Protein AF-A0A7J4HPG3-F1 (afdb_monomer)

Mean predicted aligned error: 4.25 Å

Structure (mmCIF, N/CA/C/O backbone):
data_AF-A0A7J4HPG3-F1
#
_entry.id   AF-A0A7J4HPG3-F1
#
loop_
_atom_site.group_PDB
_atom_site.id
_atom_site.type_symbol
_atom_site.label_atom_id
_atom_site.label_alt_id
_atom_site.label_comp_id
_atom_site.label_asym_id
_atom_site.label_entity_id
_atom_site.label_seq_id
_atom_site.pdbx_PDB_ins_code
_atom_site.Cartn_x
_atom_site.Cartn_y
_atom_site.Cartn_z
_atom_site.occupancy
_atom_site.B_iso_or_equiv
_atom_site.auth_seq_id
_atom_site.auth_comp_id
_atom_site.auth_asym_id
_atom_site.auth_atom_id
_atom_site.pdbx_PDB_model_num
ATOM 1 N N . MET A 1 1 ? 19.310 -9.338 -10.938 1.00 63.12 1 MET A N 1
ATOM 2 C CA . MET A 1 1 ? 17.943 -8.913 -11.298 1.00 63.12 1 MET A CA 1
ATOM 3 C C . MET A 1 1 ? 17.026 -10.086 -11.052 1.00 63.12 1 MET A C 1
ATOM 5 O O . MET A 1 1 ? 17.271 -11.146 -11.614 1.00 63.12 1 MET A O 1
ATOM 9 N N . ILE A 1 2 ? 16.065 -9.900 -10.155 1.00 72.56 2 ILE A N 1
ATOM 10 C CA . ILE A 1 2 ? 15.026 -10.880 -9.847 1.00 72.56 2 ILE A CA 1
ATOM 11 C C . ILE A 1 2 ? 13.947 -10.773 -10.932 1.00 72.56 2 ILE A C 1
ATOM 13 O O . ILE A 1 2 ? 13.625 -9.661 -11.352 1.00 72.56 2 ILE A O 1
ATOM 17 N N . ASN A 1 3 ? 13.435 -11.889 -11.446 1.00 84.44 3 ASN A N 1
ATOM 18 C CA . ASN A 1 3 ? 12.285 -11.831 -12.353 1.00 84.44 3 ASN A CA 1
ATOM 19 C C . ASN A 1 3 ? 10.974 -11.661 -11.563 1.00 84.44 3 ASN A C 1
ATOM 21 O O . ASN A 1 3 ? 10.942 -11.799 -10.343 1.00 84.44 3 ASN A O 1
ATOM 25 N N . GLU A 1 4 ? 9.872 -11.387 -12.257 1.00 88.00 4 GLU A N 1
ATOM 26 C CA . GLU A 1 4 ? 8.591 -11.042 -11.623 1.00 88.00 4 GLU A CA 1
ATOM 27 C C . GLU A 1 4 ? 8.031 -12.141 -10.713 1.00 88.00 4 GLU A C 1
ATOM 29 O O . GLU A 1 4 ? 7.545 -11.863 -9.618 1.00 88.00 4 GLU A O 1
ATOM 34 N N . LYS A 1 5 ? 8.158 -13.408 -11.123 1.00 89.88 5 LYS A N 1
ATOM 35 C CA . LYS A 1 5 ? 7.703 -14.549 -10.314 1.00 89.88 5 LYS A CA 1
ATOM 36 C C . LYS A 1 5 ? 8.562 -14.731 -9.071 1.00 89.88 5 LYS A C 1
ATOM 38 O O . LYS A 1 5 ? 8.054 -15.077 -8.008 1.00 89.88 5 LYS A O 1
ATOM 43 N N . GLU A 1 6 ? 9.867 -14.524 -9.208 1.00 91.38 6 GLU A N 1
ATOM 44 C CA . GLU A 1 6 ? 10.791 -14.577 -8.082 1.00 91.38 6 GLU A CA 1
ATOM 45 C C . GLU A 1 6 ? 10.522 -13.431 -7.098 1.00 91.38 6 GLU A C 1
ATOM 47 O O . GLU A 1 6 ? 10.522 -13.677 -5.894 1.00 91.38 6 GLU A O 1
ATOM 52 N N . LEU A 1 7 ? 10.226 -12.216 -7.581 1.00 92.50 7 LEU A N 1
ATOM 53 C CA . LEU A 1 7 ? 9.864 -11.073 -6.737 1.00 92.50 7 LEU A CA 1
ATOM 54 C C . LEU A 1 7 ? 8.574 -11.343 -5.967 1.00 92.50 7 LEU A C 1
ATOM 56 O O . LEU A 1 7 ? 8.532 -11.173 -4.751 1.00 92.50 7 LEU A O 1
ATOM 60 N N . GLU A 1 8 ? 7.532 -11.804 -6.657 1.00 94.06 8 GLU A N 1
ATOM 61 C CA . GLU A 1 8 ? 6.265 -12.166 -6.029 1.00 94.06 8 GLU A CA 1
ATOM 62 C C . GLU A 1 8 ? 6.473 -13.228 -4.941 1.00 94.06 8 GLU A C 1
ATOM 64 O O . GLU A 1 8 ? 6.042 -13.056 -3.800 1.00 94.06 8 GLU A O 1
ATOM 69 N N . GLN A 1 9 ? 7.196 -14.309 -5.257 1.00 93.81 9 GLN A N 1
ATOM 70 C CA . GLN A 1 9 ? 7.477 -15.374 -4.297 1.00 93.81 9 GLN A CA 1
ATOM 71 C C . GLN A 1 9 ? 8.327 -14.882 -3.119 1.00 93.81 9 GLN A C 1
ATOM 73 O O . GLN A 1 9 ? 8.108 -15.314 -1.983 1.00 93.81 9 GLN A O 1
ATOM 78 N N . HIS A 1 10 ? 9.277 -13.981 -3.369 1.00 93.38 10 HIS A N 1
ATOM 79 C CA . HIS A 1 10 ? 10.087 -13.354 -2.335 1.00 93.38 10 HIS A CA 1
ATOM 80 C C . HIS A 1 10 ? 9.220 -12.525 -1.378 1.00 93.38 10 HIS A C 1
ATOM 82 O O . HIS A 1 10 ? 9.277 -12.745 -0.169 1.00 93.38 10 HIS A O 1
ATOM 88 N N . LEU A 1 11 ? 8.332 -11.672 -1.899 1.00 95.00 11 LEU A N 1
ATOM 89 C CA . LEU A 1 11 ? 7.386 -10.901 -1.085 1.00 95.00 11 LEU A CA 1
ATOM 90 C C . LEU A 1 11 ? 6.421 -11.808 -0.306 1.00 95.00 11 LEU A C 1
ATOM 92 O O . LEU A 1 11 ? 6.158 -11.553 0.868 1.00 95.00 11 LEU A O 1
ATOM 96 N N . ARG A 1 12 ? 5.946 -12.918 -0.893 1.00 95.62 12 ARG A N 1
ATOM 97 C CA . ARG A 1 12 ? 5.141 -13.916 -0.157 1.00 95.62 12 ARG A CA 1
ATOM 98 C C . ARG A 1 12 ? 5.919 -14.556 0.991 1.00 95.62 12 ARG A C 1
ATOM 100 O O . ARG A 1 12 ? 5.331 -14.851 2.030 1.00 95.62 12 ARG A O 1
ATOM 107 N N . ASN A 1 13 ? 7.216 -14.804 0.816 1.00 94.69 13 ASN A N 1
ATOM 108 C CA . ASN A 1 13 ? 8.060 -15.352 1.877 1.00 94.69 13 ASN A CA 1
ATOM 109 C C . ASN A 1 13 ? 8.271 -14.320 2.991 1.00 94.69 13 ASN A C 1
ATOM 111 O O . ASN A 1 13 ? 8.028 -14.646 4.153 1.00 94.69 13 ASN A O 1
ATOM 115 N N . LEU A 1 14 ? 8.591 -13.071 2.637 1.00 94.38 14 LEU A N 1
ATOM 116 C CA . LEU A 1 14 ? 8.685 -11.970 3.598 1.00 94.38 14 LEU A CA 1
ATOM 117 C C . LEU A 1 14 ? 7.371 -11.751 4.348 1.00 94.38 14 LEU A C 1
ATOM 119 O O . LEU A 1 14 ? 7.394 -11.539 5.551 1.00 94.38 14 LEU A O 1
ATOM 123 N N . GLY A 1 15 ? 6.215 -11.877 3.695 1.00 95.25 15 GLY A N 1
ATOM 124 C CA . GLY A 1 15 ? 4.918 -11.757 4.367 1.00 95.25 15 GLY A CA 1
ATOM 125 C C . GLY A 1 15 ? 4.627 -12.864 5.382 1.00 95.25 15 GLY A C 1
ATOM 126 O O . GLY A 1 15 ? 3.857 -12.655 6.317 1.00 95.25 15 GLY A O 1
ATOM 127 N N . LYS A 1 16 ? 5.255 -14.039 5.252 1.00 95.31 16 LYS A N 1
ATOM 128 C CA . LYS A 1 16 ? 5.163 -15.107 6.264 1.00 95.31 16 LYS A CA 1
ATOM 129 C C . LYS A 1 16 ? 6.079 -14.838 7.458 1.00 95.31 16 LYS A C 1
ATOM 131 O O . LYS A 1 16 ? 5.702 -15.145 8.585 1.00 95.31 16 LYS A O 1
ATOM 136 N N . GLU A 1 17 ? 7.262 -14.287 7.204 1.00 94.88 17 GLU A N 1
ATOM 137 C CA . GLU A 1 17 ? 8.289 -13.998 8.213 1.00 94.88 17 GLU A CA 1
ATOM 138 C C . GLU A 1 17 ? 7.983 -12.705 8.991 1.00 94.88 17 GLU A C 1
ATOM 140 O O . GLU A 1 17 ? 8.038 -12.673 10.221 1.00 94.88 17 GLU A O 1
ATOM 145 N N . TYR A 1 18 ? 7.543 -11.671 8.274 1.00 94.56 18 TYR A N 1
ATOM 146 C CA . TYR A 1 18 ? 7.242 -10.326 8.758 1.00 94.56 18 TYR A CA 1
ATOM 147 C C . TYR A 1 18 ? 5.807 -9.896 8.387 1.00 94.56 18 TYR A C 1
ATOM 149 O O . TYR A 1 18 ? 5.605 -8.903 7.683 1.00 94.56 18 TYR A O 1
ATOM 157 N N . PRO A 1 19 ? 4.764 -10.566 8.919 1.00 93.25 19 PRO A N 1
ATOM 158 C CA . PRO A 1 19 ? 3.360 -10.373 8.515 1.00 93.25 19 PRO A CA 1
ATOM 159 C C . PRO A 1 19 ? 2.772 -8.990 8.834 1.00 93.25 19 PRO A C 1
ATOM 161 O O . PRO A 1 19 ? 1.638 -8.687 8.472 1.00 93.25 19 PRO A O 1
ATOM 164 N N . LYS A 1 20 ? 3.511 -8.146 9.559 1.00 93.50 20 LYS A N 1
ATOM 165 C CA . LYS A 1 20 ? 3.137 -6.754 9.848 1.00 93.50 20 LYS A CA 1
ATOM 166 C C . LYS A 1 20 ? 3.777 -5.753 8.886 1.00 93.50 20 LYS A C 1
ATOM 168 O O . LYS A 1 20 ? 3.283 -4.631 8.781 1.00 93.50 20 LYS A O 1
ATOM 173 N N . GLN A 1 21 ? 4.873 -6.150 8.240 1.00 94.50 21 GLN A N 1
ATOM 174 C CA . GLN A 1 21 ? 5.600 -5.348 7.261 1.00 94.50 21 GLN A CA 1
ATOM 175 C C . GLN A 1 21 ? 5.115 -5.653 5.851 1.00 94.50 21 GLN A C 1
ATOM 177 O O . GLN A 1 21 ? 4.807 -4.725 5.120 1.00 94.50 21 GLN A O 1
ATOM 182 N N . VAL A 1 22 ? 4.966 -6.930 5.492 1.00 97.12 22 VAL A N 1
ATOM 183 C CA . VAL A 1 22 ? 4.526 -7.345 4.154 1.00 97.12 22 VAL A CA 1
ATOM 184 C C . VAL A 1 22 ? 3.208 -8.102 4.266 1.00 97.12 22 VAL A C 1
ATOM 186 O O . VAL A 1 22 ? 3.131 -9.155 4.895 1.00 97.12 22 VAL A O 1
ATOM 189 N N . ILE A 1 23 ? 2.147 -7.554 3.674 1.00 98.00 23 ILE A N 1
ATOM 190 C CA . ILE A 1 23 ? 0.784 -8.083 3.780 1.00 98.00 23 ILE A CA 1
ATOM 191 C C . ILE A 1 23 ? 0.270 -8.445 2.385 1.00 98.00 23 ILE A C 1
ATOM 193 O O . ILE A 1 23 ? 0.008 -7.569 1.566 1.00 98.00 23 ILE A O 1
ATOM 197 N N . ASP A 1 24 ? 0.096 -9.742 2.140 1.00 94.69 24 ASP A N 1
ATOM 198 C CA . ASP A 1 24 ? -0.384 -10.311 0.868 1.00 94.69 24 ASP A CA 1
ATOM 199 C C . ASP A 1 24 ? -1.888 -10.066 0.656 1.00 94.69 24 ASP A C 1
ATOM 201 O O . ASP A 1 24 ? -2.331 -9.652 -0.410 1.00 94.69 24 ASP A O 1
ATOM 205 N N . LYS A 1 25 ? -2.712 -10.261 1.693 1.00 95.25 25 LYS A N 1
ATOM 206 C CA . LYS A 1 25 ? -4.171 -10.105 1.592 1.00 95.25 25 LYS A CA 1
ATOM 207 C C . LYS A 1 25 ? -4.776 -9.459 2.823 1.00 95.25 25 LYS A C 1
ATOM 209 O O . LYS A 1 25 ? -4.331 -9.683 3.947 1.00 95.25 25 LYS A O 1
ATOM 214 N N . LEU A 1 26 ? -5.825 -8.679 2.582 1.00 97.12 26 LEU A N 1
ATOM 215 C CA . LEU A 1 26 ? -6.673 -8.092 3.609 1.00 97.12 26 LEU A CA 1
ATOM 216 C C . LEU A 1 26 ? -8.088 -8.659 3.488 1.00 97.12 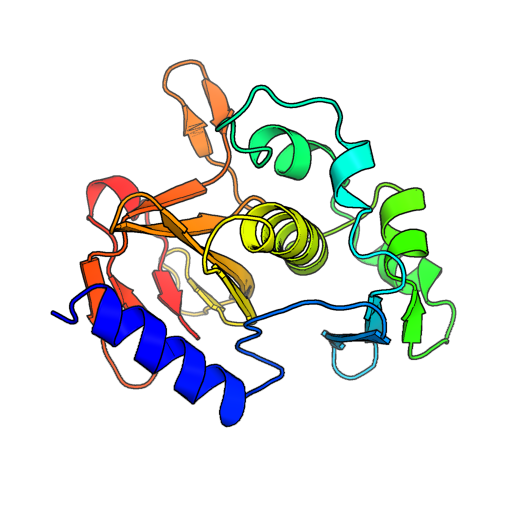26 LEU A C 1
ATOM 218 O O . LEU A 1 26 ? -8.847 -8.279 2.596 1.00 97.12 26 LEU A O 1
ATOM 222 N N . ASP A 1 27 ? -8.432 -9.560 4.399 1.00 96.44 27 ASP A N 1
ATOM 223 C CA . ASP A 1 27 ? -9.766 -10.132 4.544 1.00 96.44 27 ASP A CA 1
ATOM 224 C C . ASP A 1 27 ? -10.504 -9.471 5.712 1.00 96.44 27 ASP A C 1
ATOM 226 O O . ASP A 1 27 ? -9.922 -8.746 6.522 1.00 96.44 27 ASP A O 1
ATOM 230 N N . VAL A 1 28 ? -11.811 -9.718 5.816 1.00 97.69 28 VAL A N 1
ATOM 231 C CA . VAL A 1 28 ? -12.561 -9.281 6.999 1.00 97.69 28 VAL A CA 1
ATOM 232 C C . VAL A 1 28 ? -11.975 -9.958 8.244 1.00 97.69 28 VAL A C 1
ATOM 234 O O . VAL A 1 28 ? -11.794 -11.173 8.269 1.00 97.69 28 VAL A O 1
ATOM 237 N N . GLY A 1 29 ? -11.664 -9.162 9.266 1.00 97.88 29 GLY A N 1
ATOM 238 C CA . GLY A 1 29 ? -10.970 -9.575 10.485 1.00 97.88 29 GLY A CA 1
ATOM 239 C C . GLY A 1 29 ? -9.445 -9.410 10.437 1.00 97.88 29 GLY A C 1
ATOM 240 O O . GLY A 1 29 ? -8.803 -9.493 11.488 1.00 97.88 29 GLY A O 1
ATOM 241 N N . SER A 1 30 ? -8.844 -9.129 9.270 1.00 97.69 30 SER A N 1
ATOM 242 C CA . SER A 1 30 ? -7.409 -8.828 9.172 1.00 97.69 30 SER A CA 1
ATOM 243 C C . SER A 1 30 ? -7.042 -7.621 10.036 1.00 97.69 30 SER A C 1
ATOM 245 O O . SER A 1 30 ? -7.768 -6.625 10.081 1.00 97.69 30 SER A O 1
ATOM 247 N N . LYS A 1 31 ? -5.887 -7.693 10.705 1.00 97.31 31 LYS A N 1
ATOM 248 C CA . LYS A 1 31 ? -5.367 -6.625 11.566 1.00 97.31 31 LYS A CA 1
ATOM 249 C C . LYS A 1 31 ? -4.169 -5.953 10.906 1.00 97.31 31 LYS A C 1
ATOM 251 O O . LYS A 1 31 ? -3.198 -6.625 10.572 1.00 97.31 31 LYS A O 1
ATOM 256 N N . VAL A 1 32 ? -4.214 -4.632 10.759 1.00 97.56 32 VAL A N 1
ATOM 257 C CA . VAL A 1 32 ? -3.142 -3.836 10.1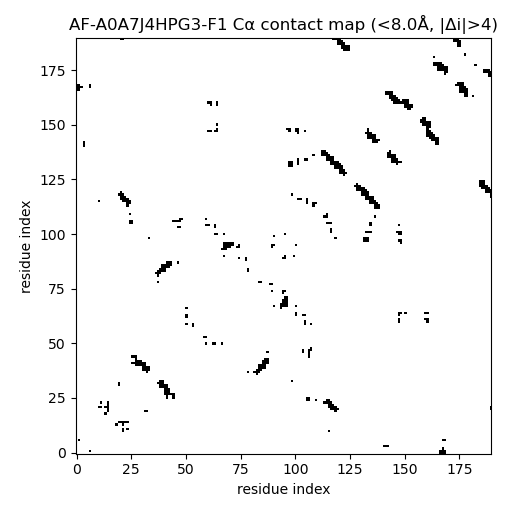46 1.00 97.56 32 VAL A CA 1
ATOM 258 C C . VAL A 1 32 ? -2.601 -2.842 11.166 1.00 97.56 32 VAL A C 1
ATOM 260 O O . VAL A 1 32 ? -3.325 -1.976 11.659 1.00 97.56 32 VAL A O 1
ATOM 263 N N . GLN A 1 33 ? -1.324 -2.974 11.523 1.00 96.38 33 GLN A N 1
ATOM 264 C CA . GLN A 1 33 ? -0.720 -2.171 12.583 1.00 96.38 33 GLN A CA 1
ATOM 265 C C . GLN A 1 33 ? -0.306 -0.783 12.063 1.00 96.38 33 GLN A C 1
ATOM 267 O O . GLN A 1 33 ? 0.615 -0.670 11.263 1.00 96.38 33 GLN A O 1
ATOM 272 N N . LYS A 1 34 ? -0.944 0.286 12.561 1.00 93.25 34 LYS A N 1
ATOM 273 C CA . LYS A 1 34 ? -0.587 1.686 12.245 1.00 93.25 34 LYS A CA 1
ATOM 274 C C . LYS A 1 34 ? 0.593 2.189 13.070 1.00 93.25 34 LYS A C 1
ATOM 276 O O . LYS A 1 34 ? 1.369 3.023 12.609 1.00 93.25 34 LYS A O 1
ATOM 281 N N . SER A 1 35 ? 0.679 1.749 14.322 1.00 91.00 35 SER A N 1
ATOM 282 C CA . SER A 1 35 ? 1.773 2.045 15.250 1.00 91.00 35 SER A CA 1
ATOM 283 C C . SER A 1 35 ? 1.786 1.022 16.390 1.00 91.00 35 SER A C 1
ATOM 285 O O . SER A 1 35 ? 0.911 0.159 16.476 1.00 91.00 35 SER A O 1
ATOM 287 N N . LEU A 1 36 ? 2.742 1.123 17.320 1.00 88.06 36 LEU A N 1
ATOM 288 C CA . LEU A 1 36 ? 2.802 0.244 18.499 1.00 88.06 36 LEU A CA 1
ATOM 289 C C . LEU A 1 36 ? 1.488 0.213 19.303 1.00 88.06 36 LEU A C 1
ATOM 291 O O . LEU A 1 36 ? 1.139 -0.827 19.862 1.00 88.06 36 LEU A O 1
ATOM 295 N N . ALA A 1 37 ? 0.749 1.325 19.322 1.00 90.50 37 ALA A N 1
ATOM 296 C CA . ALA A 1 37 ? -0.468 1.484 20.113 1.00 90.50 37 ALA A CA 1
ATOM 297 C C . ALA A 1 37 ? -1.770 1.422 19.299 1.00 90.50 37 ALA A C 1
ATOM 299 O O . ALA A 1 37 ? -2.831 1.371 19.908 1.00 90.50 37 ALA A O 1
ATOM 300 N N . LEU A 1 38 ? -1.713 1.449 17.962 1.00 95.06 38 LEU A N 1
ATOM 301 C CA . LEU A 1 38 ? -2.891 1.637 17.110 1.00 95.06 38 LEU A CA 1
ATOM 302 C C . LEU A 1 38 ? -2.953 0.568 16.017 1.00 95.06 38 LEU A C 1
ATOM 304 O O . LEU A 1 38 ? -2.001 0.390 15.255 1.00 95.06 38 LEU A O 1
ATOM 308 N N . THR A 1 39 ? -4.079 -0.134 15.936 1.00 97.62 39 THR A N 1
ATOM 309 C CA . THR A 1 39 ? -4.338 -1.200 14.957 1.00 97.62 39 THR A CA 1
ATOM 310 C C . THR A 1 39 ? -5.683 -0.980 14.277 1.00 97.62 39 THR A C 1
ATOM 312 O O . THR A 1 39 ? -6.661 -0.612 14.924 1.00 97.62 39 THR A O 1
ATOM 315 N N . TYR A 1 40 ? -5.739 -1.206 12.971 1.00 98.31 40 TYR A N 1
ATOM 316 C CA . TYR A 1 40 ? -6.996 -1.280 12.239 1.00 98.31 40 TYR A CA 1
ATOM 317 C C . TYR A 1 40 ? -7.451 -2.722 12.118 1.00 98.31 40 TYR A C 1
ATOM 319 O O . TYR A 1 40 ? -6.648 -3.592 11.794 1.00 98.31 40 TYR A O 1
ATOM 327 N N . GLU A 1 41 ? -8.740 -2.956 12.322 1.00 98.31 41 GLU A N 1
ATOM 328 C CA . GLU A 1 41 ? -9.405 -4.166 11.854 1.00 98.31 41 GLU A CA 1
ATOM 329 C C . GLU A 1 41 ? -10.077 -3.885 10.515 1.00 98.31 41 GLU A C 1
ATOM 331 O O . GLU A 1 41 ? -10.853 -2.939 10.393 1.00 98.31 41 GLU A O 1
ATOM 336 N N . ILE A 1 42 ? -9.806 -4.710 9.510 1.00 98.56 42 ILE A N 1
ATOM 337 C CA . ILE A 1 42 ? -10.549 -4.671 8.256 1.00 98.56 42 ILE A CA 1
ATOM 338 C C . ILE A 1 42 ? -11.928 -5.278 8.511 1.00 98.56 42 ILE A C 1
ATOM 340 O O . ILE A 1 42 ? -12.078 -6.486 8.606 1.00 98.56 42 ILE A O 1
ATOM 344 N N . ASP A 1 43 ? -12.946 -4.438 8.627 1.00 98.19 43 ASP A N 1
ATOM 345 C CA . ASP A 1 43 ? -14.333 -4.846 8.873 1.00 98.19 43 ASP A CA 1
ATOM 346 C C . ASP A 1 43 ? -15.186 -4.849 7.593 1.00 98.19 43 ASP A C 1
ATOM 348 O O . ASP A 1 43 ? -16.284 -5.400 7.556 1.00 98.19 43 ASP A O 1
ATOM 352 N N . ASN A 1 44 ? -14.667 -4.258 6.514 1.00 97.12 44 ASN A N 1
ATOM 353 C CA . ASN A 1 44 ? -15.308 -4.222 5.207 1.00 97.12 44 ASN A CA 1
ATOM 354 C C . ASN A 1 44 ? -14.264 -4.317 4.083 1.00 97.12 44 ASN A C 1
ATOM 356 O O . ASN A 1 44 ? -13.651 -3.320 3.700 1.00 97.12 44 ASN A O 1
ATOM 360 N N . SER A 1 45 ? -14.114 -5.506 3.493 1.00 94.94 45 SER A N 1
ATOM 361 C CA . SER A 1 45 ? -13.202 -5.753 2.363 1.00 94.94 45 SER A CA 1
ATOM 362 C C . SER A 1 45 ? -13.673 -5.152 1.027 1.00 94.94 45 SER A C 1
ATOM 364 O O . SER A 1 45 ? -12.990 -5.265 0.007 1.00 94.94 45 SER A O 1
ATOM 366 N N . ASN A 1 46 ? -14.849 -4.512 1.009 1.00 93.62 46 ASN A N 1
ATOM 367 C CA . ASN A 1 46 ? -15.425 -3.846 -0.158 1.00 93.62 46 ASN A CA 1
ATOM 368 C C . ASN A 1 46 ? -15.500 -2.320 -0.043 1.00 93.62 46 ASN A C 1
ATOM 370 O O . ASN A 1 46 ? -16.147 -1.678 -0.869 1.00 93.62 46 ASN A O 1
ATOM 374 N N . ILE A 1 47 ? -14.844 -1.729 0.956 1.00 94.12 47 ILE A N 1
ATOM 375 C CA . ILE A 1 47 ? -14.986 -0.303 1.255 1.00 94.12 47 ILE A CA 1
ATOM 376 C C . ILE A 1 47 ? -14.465 0.630 0.155 1.00 94.12 47 ILE A C 1
ATOM 378 O O . ILE A 1 47 ? -15.033 1.696 -0.060 1.00 94.12 47 ILE A O 1
ATOM 382 N N . ASP A 1 48 ? -13.450 0.216 -0.600 1.00 90.25 48 ASP A N 1
ATOM 383 C CA . ASP A 1 48 ? -12.917 0.958 -1.747 1.00 90.25 48 ASP A CA 1
ATOM 384 C C . ASP A 1 48 ? -13.938 1.095 -2.892 1.00 90.25 48 ASP A C 1
ATOM 386 O O . ASP A 1 48 ? -13.828 2.017 -3.696 1.00 90.25 48 ASP A O 1
ATOM 390 N N . ARG A 1 49 ? -14.999 0.271 -2.944 1.00 89.69 49 ARG A N 1
ATOM 391 C CA . ARG A 1 49 ? -16.092 0.455 -3.921 1.00 89.69 49 ARG A CA 1
ATOM 392 C C . ARG A 1 49 ? -16.873 1.751 -3.700 1.00 89.69 49 ARG A C 1
ATOM 394 O O . ARG A 1 49 ? -17.501 2.251 -4.628 1.00 89.69 49 ARG A O 1
ATOM 401 N N . ASN A 1 50 ? -16.795 2.333 -2.503 1.00 91.25 50 ASN A N 1
ATOM 402 C CA . ASN A 1 50 ? -17.396 3.633 -2.210 1.00 91.25 50 ASN A CA 1
ATOM 403 C C . ASN A 1 50 ? -16.680 4.794 -2.926 1.00 91.25 50 ASN A C 1
ATOM 405 O O . ASN A 1 50 ? -17.194 5.909 -2.924 1.00 91.25 50 ASN A O 1
ATOM 409 N N . LEU A 1 51 ? -15.516 4.552 -3.543 1.00 88.12 51 LEU A N 1
ATOM 410 C CA . LEU A 1 51 ? -14.792 5.544 -4.345 1.00 88.12 51 LEU A CA 1
ATOM 411 C C . LEU A 1 51 ? -15.457 5.820 -5.701 1.00 88.12 51 LEU A C 1
ATOM 413 O O . LEU A 1 51 ? -15.129 6.814 -6.347 1.00 88.12 51 LEU A O 1
ATOM 417 N N . GLY A 1 52 ? -16.385 4.958 -6.131 1.00 85.50 52 GLY A N 1
ATOM 418 C CA . GLY A 1 52 ? -17.161 5.122 -7.354 1.00 85.50 52 GLY A CA 1
ATOM 419 C C . GLY A 1 52 ? -17.121 3.903 -8.274 1.00 85.50 52 GLY A C 1
ATOM 420 O O . GLY A 1 52 ? -16.493 2.884 -7.991 1.00 85.50 52 GLY A O 1
ATOM 421 N N . ASN A 1 53 ? -17.812 4.025 -9.408 1.00 81.50 53 ASN A N 1
ATOM 422 C CA . ASN A 1 53 ? -17.813 3.012 -10.457 1.00 81.50 53 ASN A CA 1
ATOM 423 C C . ASN A 1 53 ? -16.659 3.278 -11.424 1.00 81.50 53 ASN A C 1
ATOM 425 O O . ASN A 1 53 ? -16.675 4.264 -12.161 1.00 81.50 53 ASN A O 1
ATOM 429 N N . PHE A 1 54 ? -15.675 2.384 -11.438 1.00 80.00 54 PHE A N 1
ATOM 430 C CA . PHE A 1 54 ? -14.549 2.456 -12.363 1.00 80.00 54 PHE A CA 1
ATOM 431 C C . PHE A 1 54 ? -14.810 1.564 -13.582 1.00 80.00 54 PHE A C 1
ATOM 433 O O . PHE A 1 54 ? -15.320 0.449 -13.423 1.00 80.00 54 PHE A O 1
ATOM 440 N N . PRO A 1 55 ? -14.464 2.012 -14.803 1.00 76.44 55 PRO A N 1
ATOM 441 C CA . PRO A 1 55 ? -14.472 1.147 -15.975 1.00 76.44 55 PRO A CA 1
ATOM 442 C C . PRO A 1 55 ? -13.647 -0.121 -15.740 1.00 76.44 55 PRO A C 1
ATOM 444 O O . PRO A 1 55 ? -12.658 -0.111 -15.005 1.00 76.44 55 PRO A O 1
ATOM 447 N N . LYS A 1 56 ? -14.020 -1.221 -16.402 1.00 68.94 56 LYS A N 1
ATOM 448 C CA . LYS A 1 56 ? -13.266 -2.476 -16.317 1.00 68.94 56 LYS A CA 1
ATOM 449 C C . LYS A 1 56 ? -11.805 -2.231 -16.716 1.00 68.94 56 LYS A C 1
ATOM 451 O O . LYS A 1 56 ? -11.538 -1.785 -17.826 1.00 68.94 56 LYS A O 1
ATOM 456 N N . GLY A 1 57 ? -10.877 -2.537 -15.810 1.00 66.56 57 GLY A N 1
ATOM 457 C CA . GLY A 1 57 ? -9.435 -2.366 -16.020 1.00 66.56 57 GLY A CA 1
ATOM 458 C C . GLY A 1 57 ? -8.869 -0.993 -15.637 1.00 66.56 57 GLY A C 1
ATOM 459 O O . GLY A 1 57 ? -7.648 -0.840 -15.660 1.00 66.56 57 GLY A O 1
ATOM 460 N N . ALA A 1 58 ? -9.713 -0.028 -15.254 1.00 78.44 58 ALA A N 1
ATOM 461 C CA . ALA A 1 58 ? -9.262 1.254 -14.722 1.00 78.44 58 ALA A CA 1
ATOM 462 C C . ALA A 1 58 ? -8.801 1.112 -13.265 1.00 78.44 58 ALA A C 1
ATOM 464 O O . ALA A 1 58 ? -9.453 0.459 -12.450 1.00 78.44 58 ALA A O 1
ATOM 465 N N . ASP A 1 59 ? -7.679 1.752 -12.950 1.00 83.88 59 ASP A N 1
ATOM 466 C CA . ASP A 1 59 ? -7.077 1.716 -11.622 1.00 83.88 59 ASP A CA 1
ATOM 467 C C . ASP A 1 59 ? -7.641 2.852 -10.749 1.00 83.88 59 ASP A C 1
ATOM 469 O O . ASP A 1 59 ? -7.575 4.017 -11.150 1.00 83.88 59 ASP A O 1
ATOM 473 N N . PRO A 1 60 ? -8.180 2.575 -9.544 1.00 90.00 60 PRO A N 1
ATOM 474 C CA . PRO A 1 60 ? -8.837 3.591 -8.715 1.00 90.00 60 PRO A CA 1
ATOM 475 C C . PRO A 1 60 ? -7.844 4.491 -7.964 1.00 90.00 60 PRO A C 1
ATOM 477 O O . PRO A 1 60 ? -8.236 5.264 -7.092 1.00 90.00 60 PRO A O 1
ATOM 480 N N . TYR A 1 61 ? -6.548 4.403 -8.268 1.00 92.44 61 TYR A N 1
ATOM 481 C CA . TYR A 1 61 ? -5.478 5.015 -7.483 1.00 92.44 61 TYR A CA 1
ATOM 482 C C . TYR A 1 61 ? -5.573 6.545 -7.434 1.00 92.44 61 TYR A C 1
ATOM 484 O O . TYR A 1 61 ? -5.285 7.137 -6.394 1.00 92.44 61 TYR A O 1
ATOM 492 N N . GLU A 1 62 ? -6.040 7.199 -8.507 1.00 91.06 62 GLU A N 1
ATOM 493 C CA . GLU A 1 62 ? -6.279 8.651 -8.498 1.00 91.06 62 GLU A CA 1
ATOM 494 C C . GLU A 1 62 ? -7.407 9.025 -7.520 1.00 91.06 62 GLU A C 1
ATOM 496 O O . GLU A 1 62 ? -7.291 9.996 -6.769 1.00 91.06 62 GLU A O 1
ATOM 501 N N . ALA A 1 63 ? -8.484 8.234 -7.481 1.00 92.19 63 ALA A N 1
ATOM 502 C CA . ALA A 1 63 ? -9.574 8.438 -6.533 1.00 92.19 63 ALA A CA 1
ATOM 503 C C . ALA A 1 63 ? -9.108 8.177 -5.094 1.00 92.19 63 ALA A C 1
ATOM 505 O O . ALA A 1 63 ? -9.394 8.980 -4.208 1.00 92.19 63 ALA A O 1
ATOM 506 N N . ILE A 1 64 ? -8.310 7.126 -4.866 1.00 94.19 64 ILE A N 1
ATOM 507 C CA . ILE A 1 64 ? -7.721 6.824 -3.552 1.00 94.19 64 ILE A CA 1
ATOM 508 C C . ILE A 1 64 ? -6.848 7.981 -3.067 1.00 94.19 64 ILE A C 1
ATOM 510 O O . ILE A 1 64 ? -7.019 8.441 -1.936 1.00 94.19 64 ILE A O 1
ATOM 514 N N . ASN A 1 65 ? -5.966 8.508 -3.924 1.00 90.88 65 ASN A N 1
ATOM 515 C CA . ASN A 1 65 ? -5.106 9.645 -3.597 1.00 90.88 65 ASN A CA 1
ATOM 516 C C . ASN A 1 65 ? -5.905 10.842 -3.046 1.00 90.88 65 ASN A C 1
ATOM 518 O O . ASN A 1 65 ? -5.443 11.494 -2.105 1.00 90.88 65 ASN A O 1
ATOM 522 N N . LYS A 1 66 ? -7.106 11.080 -3.585 1.00 90.31 66 LYS A N 1
ATOM 523 C CA . LYS A 1 66 ? -7.991 12.204 -3.240 1.00 90.31 66 LYS A CA 1
ATOM 524 C C . LYS A 1 66 ? -9.018 11.893 -2.147 1.00 90.31 66 LYS A C 1
ATOM 526 O O . LYS A 1 66 ? -9.605 12.819 -1.601 1.00 90.31 66 LYS A O 1
ATOM 531 N N . SER A 1 67 ? -9.239 10.618 -1.835 1.00 92.25 67 SER A N 1
ATOM 532 C CA . SER A 1 67 ? -10.334 10.170 -0.962 1.00 92.25 67 SER A CA 1
ATOM 533 C C . SER A 1 67 ? -10.150 10.504 0.517 1.00 92.25 67 SER A C 1
ATOM 535 O O . SER A 1 67 ? -11.136 10.702 1.221 1.00 92.25 67 SER A O 1
ATOM 537 N N . LEU A 1 68 ? -8.901 10.576 0.986 1.00 94.62 68 LEU A N 1
ATOM 538 C CA . LEU A 1 68 ? -8.573 10.748 2.399 1.00 94.62 68 LEU A CA 1
ATOM 539 C C . LEU A 1 68 ? -7.704 11.988 2.620 1.00 94.62 68 LEU A C 1
ATOM 541 O O . LEU A 1 68 ? -6.625 12.133 2.031 1.00 94.62 68 LEU A O 1
ATOM 545 N N . LYS A 1 69 ? -8.157 12.863 3.520 1.00 93.69 69 LYS A N 1
ATOM 546 C CA . LYS A 1 69 ? -7.418 14.039 3.978 1.00 93.69 69 LYS A CA 1
ATOM 547 C C . LYS A 1 69 ? -6.318 13.621 4.957 1.00 93.69 69 LYS A C 1
ATOM 549 O O . LYS A 1 69 ? -6.577 12.943 5.951 1.00 93.69 69 LYS A O 1
ATOM 554 N N . ASN A 1 70 ? -5.089 14.075 4.714 1.00 91.81 70 ASN A N 1
ATOM 555 C CA . ASN A 1 70 ? -3.954 13.783 5.591 1.00 91.81 70 ASN A CA 1
ATOM 556 C C . ASN A 1 70 ? -4.123 14.459 6.960 1.00 91.81 70 ASN A C 1
ATOM 558 O O . ASN A 1 70 ? -4.094 15.687 7.047 1.00 91.81 70 ASN A O 1
ATOM 562 N N . SER A 1 71 ? -4.310 13.665 8.020 1.00 93.19 71 SER A N 1
ATOM 563 C CA . SER A 1 71 ? -4.545 14.191 9.370 1.00 93.19 71 SER A CA 1
ATOM 564 C C . SER A 1 71 ? -4.182 13.195 10.479 1.00 93.19 71 SER A C 1
ATOM 566 O O . SER A 1 71 ? -4.989 12.368 10.903 1.00 93.19 71 SER A O 1
ATOM 568 N N . LYS A 1 72 ? -2.952 13.290 11.003 1.00 91.81 72 LYS A N 1
ATOM 569 C CA . LYS A 1 72 ? -2.479 12.444 12.119 1.00 91.81 72 LYS A CA 1
ATOM 570 C C . LYS A 1 72 ? -3.278 12.670 13.407 1.00 91.81 72 LYS A C 1
ATOM 572 O O . LYS A 1 72 ? -3.574 11.720 14.127 1.00 91.81 72 LYS A O 1
ATOM 577 N N . SER A 1 73 ? -3.609 13.924 13.718 1.00 93.69 73 SER A N 1
ATOM 578 C CA . SER A 1 73 ? -4.302 14.281 14.960 1.00 93.69 73 SER A CA 1
ATOM 579 C C . S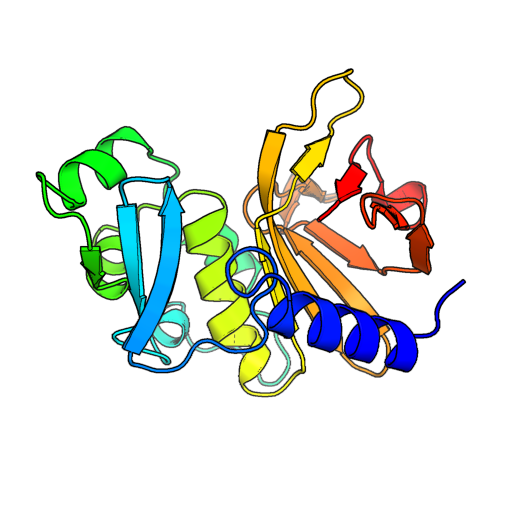ER A 1 73 ? -5.742 13.771 14.981 1.00 93.69 73 SER A C 1
ATOM 581 O O . SER A 1 73 ? -6.196 13.295 16.019 1.00 93.69 73 SER A O 1
ATOM 583 N N . GLU A 1 74 ? -6.450 13.815 13.851 1.00 95.25 74 GLU A N 1
ATOM 584 C CA . GLU A 1 74 ? -7.811 13.280 13.749 1.00 95.25 74 GLU A CA 1
ATOM 585 C C . GLU A 1 74 ? -7.830 11.753 13.820 1.00 95.25 74 GLU A C 1
ATOM 587 O O . GLU A 1 74 ? -8.698 11.202 14.490 1.00 95.25 74 GLU A O 1
ATOM 592 N N . ILE A 1 75 ? -6.833 11.071 13.242 1.00 94.44 75 ILE A N 1
ATOM 593 C CA . ILE A 1 75 ? -6.686 9.616 13.398 1.00 94.44 75 ILE A CA 1
ATOM 594 C C . ILE A 1 75 ? -6.520 9.259 14.879 1.00 94.44 75 ILE A C 1
ATOM 596 O O . ILE A 1 75 ? -7.263 8.432 15.398 1.00 94.44 75 ILE A O 1
ATOM 600 N N . ILE A 1 76 ? -5.607 9.925 15.596 1.00 94.12 76 ILE A N 1
ATOM 601 C CA . ILE A 1 76 ? -5.401 9.681 17.035 1.00 94.12 76 ILE A CA 1
ATOM 602 C C . ILE A 1 76 ? -6.697 9.927 17.827 1.00 94.12 76 ILE A C 1
ATOM 604 O O . ILE A 1 76 ? -7.062 9.117 18.680 1.00 94.12 76 ILE A O 1
ATOM 608 N N . LYS A 1 77 ? -7.430 11.006 17.519 1.00 95.19 77 LYS A N 1
ATOM 609 C CA . LYS A 1 77 ? -8.737 11.288 18.135 1.00 95.19 77 LYS A CA 1
ATOM 610 C C . LYS A 1 77 ? -9.772 10.205 17.833 1.00 95.19 77 LYS A C 1
ATOM 612 O O . LYS A 1 77 ? -10.550 9.868 18.717 1.00 95.19 77 LYS A O 1
ATOM 617 N N . ALA A 1 78 ? -9.782 9.640 16.627 1.00 94.56 78 ALA A N 1
ATOM 618 C CA . ALA A 1 78 ? -10.734 8.603 16.236 1.00 94.56 78 ALA A CA 1
ATOM 619 C C . ALA A 1 78 ? -10.548 7.292 17.018 1.00 94.56 78 ALA A C 1
ATOM 621 O O . ALA A 1 78 ? -11.536 6.594 17.281 1.00 94.56 78 ALA A O 1
ATOM 622 N N . PHE A 1 79 ? -9.312 6.981 17.423 1.00 95.56 79 PHE A N 1
ATOM 623 C CA . PHE A 1 79 ? -9.033 5.881 18.345 1.00 95.56 79 PHE A CA 1
ATOM 624 C C . PHE A 1 79 ? -9.534 6.177 19.763 1.00 95.56 79 PHE A C 1
ATOM 626 O O . PHE A 1 79 ? -10.027 5.269 20.416 1.00 95.56 79 PHE A O 1
ATOM 633 N N . ASN A 1 80 ? -9.488 7.430 20.230 1.00 92.56 80 ASN A N 1
ATOM 634 C CA . ASN A 1 80 ? -10.044 7.853 21.527 1.00 92.56 80 ASN A CA 1
ATOM 635 C C . ASN A 1 80 ? -9.642 6.936 22.708 1.00 92.56 80 ASN A C 1
ATOM 637 O O . ASN A 1 80 ? -10.478 6.529 23.512 1.00 92.56 80 ASN A O 1
ATOM 641 N N . GLY A 1 81 ? -8.367 6.542 22.769 1.00 91.00 81 GLY A N 1
ATOM 642 C CA . 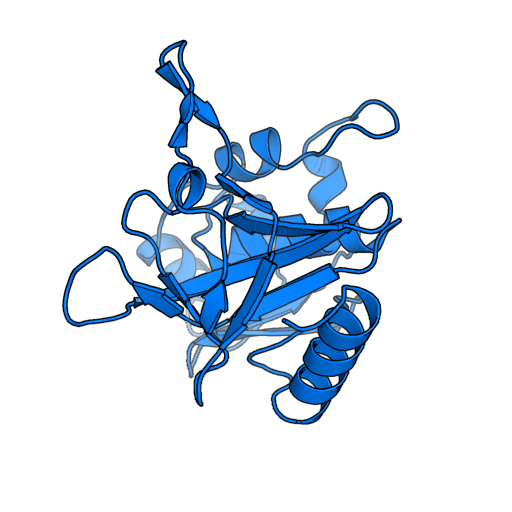GLY A 1 81 ? -7.845 5.622 23.789 1.00 91.00 81 GLY A CA 1
ATOM 643 C C . GLY A 1 81 ? -8.076 4.131 23.509 1.00 91.00 81 GLY A C 1
ATOM 644 O O . GLY A 1 81 ? -7.486 3.297 24.192 1.00 91.00 81 GLY A O 1
ATOM 645 N N . ALA A 1 82 ? -8.862 3.771 22.491 1.00 94.25 82 ALA A N 1
ATOM 646 C CA . ALA A 1 82 ? -8.906 2.405 21.987 1.00 94.25 82 ALA A CA 1
ATOM 647 C C . ALA A 1 82 ? -7.567 2.040 21.330 1.00 94.25 82 ALA A C 1
ATOM 649 O O . ALA A 1 82 ? -6.925 2.868 20.684 1.00 94.25 82 ALA A O 1
ATOM 650 N N . ARG A 1 83 ? -7.162 0.777 21.471 1.00 94.62 83 ARG A N 1
ATOM 651 C CA . ARG A 1 83 ? -5.989 0.218 20.780 1.00 94.62 83 ARG A CA 1
ATOM 652 C C . ARG A 1 83 ? -6.311 -0.203 19.346 1.00 94.62 83 ARG A C 1
ATOM 654 O O . ARG A 1 83 ? -5.431 -0.251 18.488 1.00 94.62 83 ARG A O 1
ATOM 661 N N . GLU A 1 84 ? -7.573 -0.521 19.099 1.00 97.75 84 GLU A N 1
ATOM 662 C CA . GLU A 1 84 ? -8.048 -1.094 17.852 1.00 97.75 84 GLU A CA 1
ATOM 663 C C . GLU A 1 84 ? -9.387 -0.477 17.461 1.00 97.75 84 GLU A C 1
ATOM 665 O O . GLU A 1 84 ? -10.246 -0.276 18.323 1.00 97.75 84 GLU A O 1
ATOM 670 N N . ILE A 1 85 ? -9.550 -0.153 16.177 1.00 97.56 85 ILE A N 1
ATOM 671 C CA . ILE A 1 85 ? -10.819 0.322 15.619 1.00 97.56 85 ILE A CA 1
ATOM 672 C C . ILE A 1 85 ? -11.080 -0.304 14.241 1.00 97.56 85 ILE A C 1
ATOM 674 O O . ILE A 1 85 ? -10.124 -0.626 13.529 1.00 97.56 85 ILE A O 1
ATOM 678 N N . PRO A 1 86 ? -12.353 -0.407 13.822 1.00 98.12 86 PRO A N 1
ATOM 679 C CA . PRO A 1 86 ? -12.702 -0.784 12.456 1.00 98.12 86 PRO A CA 1
ATOM 680 C C . PRO A 1 86 ? -12.143 0.222 11.444 1.00 98.12 86 PRO A C 1
ATOM 682 O O . PRO A 1 86 ? -12.260 1.438 11.635 1.00 98.12 86 PRO A O 1
ATOM 685 N N . PHE A 1 87 ? -11.561 -0.265 10.351 1.00 98.25 87 PHE A N 1
ATOM 686 C CA . PHE A 1 87 ? -11.018 0.571 9.282 1.00 98.25 87 PHE A CA 1
ATOM 687 C C . PHE A 1 87 ? -12.110 1.425 8.628 1.00 98.25 87 PHE A C 1
ATOM 689 O O . PHE A 1 87 ? -11.872 2.591 8.299 1.00 98.25 87 PHE A O 1
ATOM 696 N N . SER A 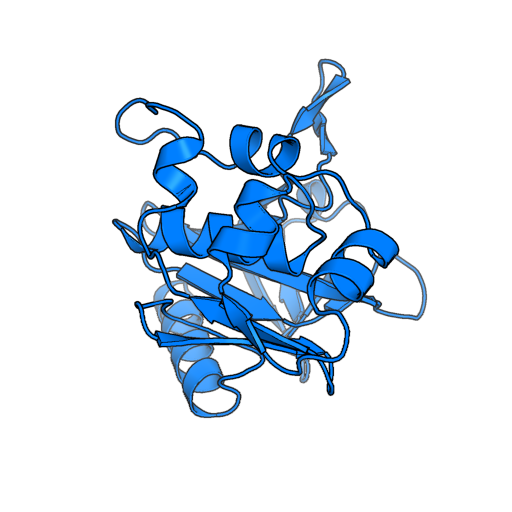1 88 ? -13.336 0.900 8.526 1.00 98.00 88 SER A N 1
ATOM 697 C CA . SER A 1 88 ? -14.474 1.649 7.992 1.00 98.00 88 SER A CA 1
ATOM 698 C C . SER A 1 88 ? -14.784 2.934 8.752 1.00 98.00 88 SER A C 1
ATOM 700 O O . SER A 1 88 ? -15.228 3.909 8.144 1.00 98.00 88 SER A O 1
ATOM 702 N N . LYS A 1 89 ? -14.480 2.986 10.055 1.00 97.00 89 LYS A N 1
ATOM 703 C CA . LYS A 1 89 ? -14.633 4.192 10.874 1.00 97.00 89 LYS A CA 1
ATOM 704 C C . LYS A 1 89 ? -13.703 5.305 10.396 1.00 97.00 89 LYS A C 1
ATOM 706 O O . LYS A 1 89 ? -14.137 6.443 10.269 1.00 97.00 89 LYS A O 1
ATOM 711 N N . ILE A 1 90 ? -12.437 4.986 10.123 1.00 95.88 90 ILE A N 1
ATOM 712 C CA . ILE A 1 90 ? -11.458 5.963 9.621 1.00 95.88 90 ILE A CA 1
ATOM 713 C C . ILE A 1 90 ? -11.811 6.412 8.210 1.00 95.88 90 ILE A C 1
ATOM 715 O O . ILE A 1 90 ? -11.832 7.611 7.936 1.00 95.88 90 ILE A O 1
ATOM 719 N N . TYR A 1 91 ? -12.166 5.461 7.346 1.00 96.81 91 TYR A N 1
ATOM 720 C CA . TYR A 1 91 ? -12.621 5.768 5.997 1.00 96.81 91 TYR A CA 1
ATOM 721 C C . TYR A 1 91 ? -13.845 6.697 6.000 1.00 96.81 91 TYR A C 1
ATOM 723 O O . TYR A 1 91 ? -13.858 7.698 5.290 1.00 96.81 91 TYR A O 1
ATOM 731 N N . GLY A 1 92 ? -14.850 6.414 6.836 1.00 96.31 92 GLY A N 1
ATOM 732 C CA . GLY A 1 92 ? -16.072 7.217 6.944 1.00 96.31 92 GLY A CA 1
ATOM 733 C C . GLY A 1 92 ? -15.842 8.644 7.451 1.00 96.31 92 GLY A C 1
ATOM 734 O O . GLY A 1 92 ? -16.633 9.533 7.149 1.00 96.31 92 GLY A O 1
ATOM 735 N N . LEU A 1 93 ? -14.745 8.885 8.175 1.00 95.75 93 LEU A N 1
ATOM 736 C CA . LEU A 1 93 ? -14.313 10.227 8.577 1.00 95.75 93 LEU A CA 1
ATOM 737 C C . LEU A 1 93 ? -13.572 10.979 7.457 1.00 95.75 93 LEU A C 1
ATOM 739 O O . LEU A 1 93 ? -13.296 12.167 7.610 1.00 95.75 93 LEU A O 1
ATOM 743 N N . GLY A 1 94 ? -13.232 10.317 6.346 1.00 96.00 94 GLY A N 1
ATOM 744 C CA . GLY A 1 94 ? -12.515 10.926 5.224 1.00 96.00 94 GLY A CA 1
ATOM 745 C C . GLY A 1 94 ? -11.077 11.330 5.561 1.00 96.00 94 GLY A C 1
ATOM 746 O O . GLY A 1 94 ? -10.540 12.257 4.952 1.00 96.00 94 GLY A O 1
ATOM 747 N N . ILE A 1 95 ? -10.448 10.671 6.539 1.00 95.62 95 ILE A N 1
ATOM 748 C CA . ILE A 1 95 ? -9.089 10.978 7.014 1.00 95.62 95 ILE A CA 1
ATOM 749 C C . ILE A 1 95 ? -8.142 9.799 6.784 1.00 95.62 95 ILE A C 1
ATOM 751 O O . ILE A 1 95 ? -8.538 8.643 6.887 1.00 95.62 95 ILE A O 1
ATOM 755 N N . GLY A 1 96 ? -6.873 10.078 6.485 1.00 95.44 96 GLY A N 1
ATOM 756 C CA . GLY A 1 96 ? -5.884 9.026 6.240 1.00 95.44 96 GLY A CA 1
ATOM 757 C C . GLY A 1 96 ? -4.517 9.538 5.801 1.00 95.44 96 GLY A C 1
ATOM 758 O O . GLY A 1 96 ? -4.409 10.573 5.146 1.00 95.44 96 GLY A O 1
ATOM 759 N N . GLN A 1 97 ? -3.467 8.806 6.163 1.00 95.12 97 GLN A N 1
ATOM 760 C CA . GLN A 1 97 ?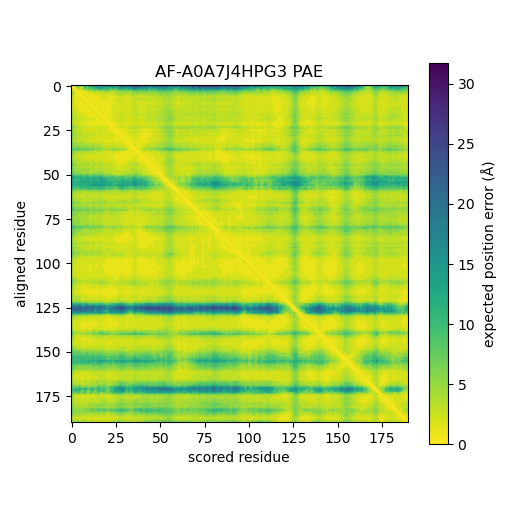 -2.076 9.044 5.779 1.00 95.12 97 GLN A CA 1
ATOM 761 C C . GLN A 1 97 ? -1.615 7.994 4.751 1.00 95.12 97 GLN A C 1
ATOM 763 O O . GLN A 1 97 ? -2.385 7.621 3.868 1.00 95.12 97 GLN A O 1
ATOM 768 N N . CYS A 1 98 ? -0.348 7.574 4.804 1.00 96.31 98 CYS A N 1
ATOM 769 C CA . CYS A 1 98 ? 0.215 6.563 3.917 1.00 96.31 98 CYS A CA 1
ATOM 770 C C . CYS A 1 98 ? -0.470 5.202 4.084 1.00 96.31 98 CYS A C 1
ATOM 772 O O . CYS A 1 98 ? -0.981 4.662 3.107 1.00 96.31 98 CYS A O 1
ATOM 774 N N . LEU A 1 99 ? -0.585 4.701 5.319 1.00 97.81 99 LEU A N 1
ATOM 775 C CA . LEU A 1 99 ? -1.163 3.383 5.581 1.00 97.81 99 LEU A CA 1
ATOM 776 C C . LEU A 1 99 ? -2.618 3.266 5.130 1.00 97.81 99 LEU A C 1
ATOM 778 O O . LEU A 1 99 ? -2.983 2.303 4.470 1.00 97.81 99 LEU A O 1
ATOM 782 N N . GLU A 1 100 ? -3.465 4.235 5.468 1.00 98.12 100 GLU A N 1
ATOM 783 C CA . GLU A 1 100 ? -4.893 4.158 5.153 1.00 98.12 100 GLU A CA 1
ATOM 784 C C . GLU A 1 100 ? -5.133 4.159 3.638 1.00 98.12 100 GLU A C 1
ATOM 786 O O . GLU A 1 100 ? -5.993 3.434 3.139 1.00 98.12 100 GLU A O 1
ATOM 791 N N . LYS A 1 101 ? -4.327 4.922 2.890 1.00 97.69 101 LYS A N 1
ATOM 792 C CA . LYS A 1 101 ? -4.366 4.895 1.428 1.00 97.69 101 LYS A CA 1
ATOM 793 C C . LYS A 1 101 ? -3.808 3.581 0.869 1.00 97.69 101 LYS A C 1
ATOM 795 O O . LYS A 1 101 ? -4.407 3.032 -0.051 1.00 97.69 101 LYS A O 1
ATOM 800 N N . ALA A 1 102 ? -2.736 3.040 1.448 1.00 98.25 102 ALA A N 1
ATOM 801 C CA . ALA A 1 102 ? -2.170 1.750 1.049 1.00 98.25 102 ALA A CA 1
ATOM 802 C C . ALA A 1 102 ? -3.126 0.568 1.316 1.00 98.25 102 ALA A C 1
ATOM 804 O O . ALA A 1 102 ? -3.207 -0.361 0.512 1.00 98.25 102 ALA A O 1
ATOM 805 N N . ILE A 1 103 ? -3.924 0.629 2.391 1.00 98.50 103 ILE A N 1
ATOM 806 C CA . ILE A 1 103 ? -5.018 -0.321 2.654 1.00 98.50 103 ILE A CA 1
ATOM 807 C C . ILE A 1 103 ? -6.060 -0.257 1.531 1.00 98.50 103 ILE A C 1
ATOM 809 O O . ILE A 1 103 ? -6.448 -1.297 1.003 1.00 98.50 103 ILE A O 1
ATOM 813 N N . LEU A 1 104 ? -6.493 0.944 1.124 1.00 97.69 104 LEU A N 1
ATOM 814 C CA . LEU A 1 104 ? -7.452 1.093 0.021 1.00 97.69 104 LEU A CA 1
ATOM 815 C C . LEU A 1 104 ? -6.897 0.568 -1.308 1.00 97.69 104 LEU A C 1
ATOM 817 O O . LEU A 1 104 ? -7.629 -0.080 -2.053 1.00 97.69 104 LEU A O 1
ATOM 821 N N . VAL A 1 105 ? -5.614 0.816 -1.598 1.00 97.50 105 VAL A N 1
ATOM 822 C CA . VAL A 1 105 ? -4.951 0.266 -2.791 1.00 97.50 105 VAL A CA 1
ATOM 823 C C . VAL A 1 105 ? -4.942 -1.258 -2.733 1.00 97.50 105 VAL A C 1
ATOM 825 O O . VAL A 1 105 ? -5.318 -1.887 -3.719 1.00 97.50 105 VAL A O 1
ATOM 828 N N . GLN A 1 106 ? -4.586 -1.846 -1.588 1.00 97.81 106 GLN A N 1
ATOM 829 C CA . GLN A 1 106 ? -4.539 -3.297 -1.417 1.00 97.81 106 GLN A CA 1
ATOM 830 C C . GLN A 1 106 ? -5.915 -3.934 -1.633 1.00 97.81 106 GLN A C 1
ATOM 832 O O . GLN A 1 106 ? -6.045 -4.844 -2.447 1.00 97.81 106 GLN A O 1
ATOM 837 N N . LEU A 1 107 ? -6.953 -3.413 -0.968 1.00 96.56 107 LEU A N 1
ATOM 838 C CA . LEU A 1 107 ? -8.330 -3.904 -1.094 1.00 96.56 107 LEU A CA 1
ATOM 839 C C . LEU A 1 107 ? -8.860 -3.807 -2.533 1.00 96.56 107 LEU A C 1
ATOM 841 O O . LEU A 1 107 ? -9.579 -4.700 -2.991 1.00 96.56 107 LEU A O 1
ATOM 845 N N . ALA A 1 108 ? -8.486 -2.749 -3.256 1.00 94.50 108 ALA A N 1
ATOM 846 C CA . ALA A 1 108 ? -8.846 -2.581 -4.657 1.00 94.50 108 ALA A CA 1
ATOM 847 C C . ALA A 1 108 ? -8.084 -3.547 -5.582 1.00 94.50 108 ALA A C 1
ATOM 849 O O . ALA A 1 108 ? -8.698 -4.189 -6.439 1.00 94.50 108 ALA A O 1
ATOM 850 N N . ALA A 1 109 ? -6.762 -3.660 -5.419 1.00 94.19 109 ALA A N 1
ATOM 851 C CA . ALA A 1 109 ? -5.893 -4.451 -6.289 1.00 94.19 109 ALA A CA 1
ATOM 852 C C . ALA A 1 109 ? -6.130 -5.963 -6.139 1.00 94.19 109 ALA A C 1
ATOM 854 O O . ALA A 1 109 ? -6.297 -6.655 -7.148 1.00 94.19 109 ALA A O 1
ATOM 855 N N . GLN A 1 110 ? -6.267 -6.456 -4.902 1.00 94.00 110 GLN A N 1
ATOM 856 C CA . GLN A 1 110 ? -6.344 -7.890 -4.585 1.00 94.00 110 GLN A CA 1
ATOM 857 C C . GLN A 1 110 ? -7.568 -8.622 -5.177 1.00 94.00 110 GLN A C 1
ATOM 859 O O . GLN A 1 110 ? -7.691 -9.839 -5.060 1.00 94.00 110 GLN A O 1
ATOM 864 N N . ARG A 1 111 ? -8.513 -7.903 -5.801 1.00 88.38 111 ARG A N 1
ATOM 865 C CA . ARG A 1 111 ? -9.700 -8.493 -6.449 1.00 88.38 111 ARG A CA 1
ATOM 866 C C . ARG A 1 111 ? -9.440 -9.118 -7.809 1.00 88.38 111 ARG A C 1
ATOM 868 O O . ARG A 1 111 ? -10.289 -9.852 -8.308 1.00 88.38 111 ARG A O 1
ATOM 875 N N . GLY A 1 112 ? -8.329 -8.778 -8.441 1.00 88.62 112 GLY A N 1
ATOM 876 C CA . GLY A 1 112 ? -8.007 -9.300 -9.766 1.00 88.62 112 GLY A CA 1
ATOM 877 C C . GLY A 1 112 ? -6.520 -9.348 -10.057 1.00 88.62 112 GLY A C 1
ATOM 878 O O . GLY A 1 112 ? -6.153 -9.590 -11.203 1.00 88.62 112 GLY A O 1
ATOM 879 N N . ARG A 1 113 ? -5.684 -9.059 -9.059 1.00 92.81 113 ARG A N 1
ATOM 880 C CA . ARG A 1 113 ? -4.233 -8.981 -9.174 1.00 92.81 113 ARG A CA 1
ATOM 881 C C . ARG A 1 113 ? -3.599 -9.493 -7.900 1.00 92.81 113 ARG A C 1
ATOM 883 O O . ARG A 1 113 ? -4.173 -9.336 -6.824 1.00 92.81 113 ARG A O 1
ATOM 890 N N . ASP A 1 114 ? -2.405 -10.040 -8.039 1.00 94.88 114 ASP A N 1
ATOM 891 C CA . ASP A 1 114 ? -1.526 -10.229 -6.900 1.00 94.88 114 ASP A CA 1
ATOM 892 C C . ASP A 1 114 ? -0.978 -8.868 -6.466 1.00 94.88 114 ASP A C 1
ATOM 894 O O . ASP A 1 114 ? -0.614 -8.019 -7.290 1.00 94.88 114 ASP A O 1
ATOM 898 N N . SER A 1 115 ? -0.988 -8.622 -5.161 1.00 97.00 115 SER A N 1
ATOM 899 C CA . SER A 1 115 ? -0.551 -7.354 -4.594 1.00 97.00 115 SER A CA 1
ATOM 900 C C . SER A 1 115 ? -0.097 -7.517 -3.157 1.00 97.00 115 SER A C 1
ATOM 902 O O . SER A 1 115 ? -0.618 -8.356 -2.431 1.00 97.00 115 SER A O 1
ATOM 904 N N . PHE A 1 116 ? 0.817 -6.661 -2.724 1.00 98.12 116 PHE A N 1
ATOM 905 C CA . PHE A 1 116 ? 1.331 -6.633 -1.362 1.00 98.12 116 PHE A CA 1
ATOM 906 C C . PHE A 1 116 ? 1.241 -5.214 -0.823 1.00 98.12 116 PHE A C 1
ATOM 908 O O . PHE A 1 116 ? 1.657 -4.270 -1.494 1.00 98.12 116 PHE A O 1
ATOM 915 N N . LEU A 1 117 ? 0.732 -5.061 0.395 1.00 98.50 117 LEU A N 1
ATOM 916 C CA . LEU A 1 117 ? 0.874 -3.838 1.175 1.00 98.50 117 LEU A CA 1
ATOM 917 C C . LEU A 1 117 ? 2.182 -3.935 1.954 1.00 98.50 117 LEU A C 1
ATOM 919 O O . LEU A 1 117 ? 2.392 -4.897 2.692 1.00 98.50 117 LEU A O 1
ATOM 923 N N . ILE A 1 118 ? 3.038 -2.933 1.786 1.00 97.94 118 ILE A N 1
ATOM 924 C CA . ILE A 1 118 ? 4.342 -2.835 2.434 1.00 97.94 118 ILE A CA 1
ATOM 925 C C . ILE A 1 118 ? 4.303 -1.704 3.462 1.00 97.94 118 ILE A C 1
ATOM 927 O O . ILE A 1 118 ? 3.961 -0.573 3.123 1.00 97.94 118 ILE A O 1
ATOM 931 N N . ASN A 1 119 ? 4.646 -2.005 4.713 1.00 96.81 119 ASN A N 1
ATOM 932 C CA . ASN A 1 119 ? 4.977 -1.050 5.768 1.00 96.81 119 ASN A CA 1
ATOM 933 C C . ASN A 1 119 ? 6.495 -1.027 5.932 1.00 96.81 119 ASN A C 1
ATOM 935 O O . ASN A 1 119 ? 7.023 -1.686 6.829 1.00 96.81 119 ASN A O 1
ATOM 939 N N . GLY A 1 120 ? 7.156 -0.294 5.046 1.00 94.81 120 GLY A N 1
ATOM 940 C CA . GLY A 1 120 ? 8.607 -0.178 5.006 1.00 94.81 120 GLY A CA 1
ATOM 941 C C . GLY A 1 120 ? 9.033 1.274 5.139 1.00 94.81 120 GLY A C 1
ATOM 942 O O . GLY A 1 120 ? 8.523 2.012 5.994 1.00 94.81 120 GLY A O 1
ATOM 943 N N . TYR A 1 121 ? 9.941 1.700 4.269 1.00 93.56 121 TYR A N 1
ATOM 944 C CA . TYR A 1 121 ? 10.544 3.021 4.338 1.00 93.56 121 TYR A CA 1
ATOM 945 C C . TYR A 1 121 ? 10.583 3.728 2.980 1.00 93.56 121 TYR A C 1
ATOM 947 O O . TYR A 1 121 ? 10.570 3.100 1.920 1.00 93.56 121 TYR A O 1
ATOM 955 N N . LEU A 1 122 ? 10.591 5.061 3.037 1.00 92.75 122 LEU A N 1
ATOM 956 C CA . LEU A 1 122 ? 10.791 5.958 1.903 1.00 92.75 122 LEU A CA 1
ATOM 957 C C . LEU A 1 122 ? 11.927 6.934 2.226 1.00 92.75 122 LEU A C 1
ATOM 959 O O . LEU A 1 122 ? 11.810 7.734 3.159 1.00 92.75 122 LEU A O 1
ATOM 963 N N . GLY A 1 123 ? 12.993 6.893 1.432 1.00 88.50 123 GLY A N 1
ATOM 964 C CA . GLY A 1 123 ? 14.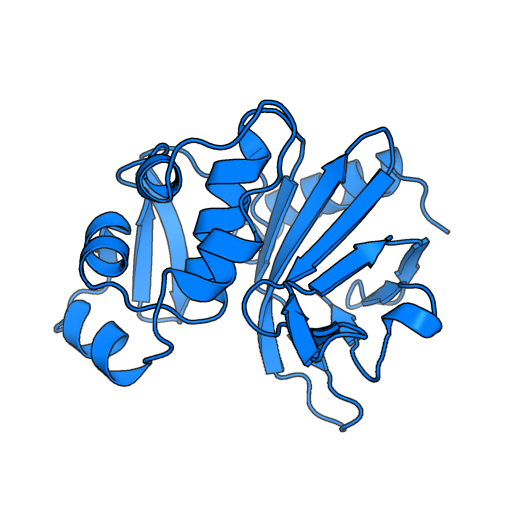070 7.880 1.431 1.00 88.50 123 GLY A CA 1
ATOM 965 C C . GLY A 1 123 ? 13.894 8.900 0.308 1.00 88.50 123 GLY A C 1
ATOM 966 O O . GLY A 1 123 ? 13.609 8.519 -0.822 1.00 88.50 123 GLY A O 1
ATOM 967 N N . GLU A 1 124 ? 14.090 10.191 0.593 1.00 81.44 124 GLU A N 1
ATOM 968 C CA . GLU A 1 124 ? 14.008 11.292 -0.390 1.00 81.44 124 GLU A CA 1
ATOM 969 C C . GLU A 1 124 ? 15.358 12.026 -0.539 1.00 81.44 124 GLU A C 1
ATOM 971 O O . GLU A 1 124 ? 15.463 13.236 -0.341 1.00 81.44 124 GLU A O 1
ATOM 976 N N . GLY A 1 125 ? 16.436 11.288 -0.825 1.00 63.66 125 GLY A N 1
ATOM 977 C CA . GLY A 1 125 ? 17.767 11.868 -1.068 1.00 63.66 125 GLY A CA 1
ATOM 978 C C . GLY A 1 125 ? 18.478 12.461 0.162 1.00 63.66 125 GLY A C 1
ATOM 979 O O . GLY A 1 125 ? 19.501 13.128 0.010 1.00 63.66 125 GLY A O 1
ATOM 980 N N . GLY A 1 126 ? 17.962 12.222 1.371 1.00 57.81 126 GLY A N 1
ATOM 981 C CA . GLY A 1 126 ? 18.617 12.519 2.651 1.00 57.81 126 GLY A CA 1
ATOM 982 C C . GLY A 1 126 ? 19.077 11.246 3.383 1.00 57.81 126 GLY A C 1
ATOM 983 O O . GLY A 1 126 ? 18.747 10.147 2.953 1.00 57.81 126 GLY A O 1
ATOM 984 N N . PRO A 1 127 ? 19.813 11.364 4.505 1.00 48.81 127 PRO A N 1
ATOM 985 C CA . PRO A 1 127 ? 20.376 10.217 5.231 1.00 48.81 127 PRO A CA 1
ATOM 986 C C . PRO A 1 127 ? 19.364 9.436 6.092 1.00 48.81 127 PRO A C 1
ATOM 988 O O . PRO A 1 127 ? 19.770 8.538 6.824 1.00 48.81 127 PRO A O 1
ATOM 991 N N . ILE A 1 128 ? 18.079 9.813 6.089 1.00 60.56 128 ILE A N 1
ATOM 992 C CA . ILE A 1 128 ? 17.058 9.234 6.970 1.00 60.56 128 ILE A CA 1
ATOM 993 C C . ILE A 1 128 ? 15.867 8.793 6.130 1.00 60.56 128 ILE A C 1
ATOM 995 O O . ILE A 1 128 ? 15.145 9.637 5.592 1.00 60.56 128 ILE A O 1
ATOM 999 N N . ASP A 1 129 ? 15.625 7.488 6.101 1.00 78.75 129 ASP A N 1
ATOM 1000 C CA . ASP A 1 129 ? 14.398 6.949 5.536 1.00 78.75 129 ASP A CA 1
ATOM 1001 C C . ASP A 1 129 ? 13.245 7.104 6.535 1.00 78.75 129 ASP A C 1
ATOM 1003 O O . ASP A 1 129 ? 13.374 6.863 7.742 1.00 78.75 129 ASP A O 1
ATOM 1007 N N . CYS A 1 130 ? 12.093 7.546 6.039 1.00 86.69 130 CYS A N 1
ATOM 1008 C CA . CYS A 1 130 ? 10.901 7.748 6.851 1.00 86.69 130 CYS A CA 1
ATOM 1009 C C . CYS A 1 130 ? 9.997 6.510 6.775 1.00 86.69 130 CYS A C 1
ATOM 1011 O O . CYS A 1 130 ? 9.756 6.025 5.669 1.00 86.69 130 CYS A O 1
ATOM 1013 N N . PRO A 1 131 ? 9.433 6.027 7.903 1.00 92.62 131 PRO A N 1
ATOM 1014 C CA . PRO A 1 131 ? 8.441 4.959 7.870 1.00 92.62 131 PRO A CA 1
ATOM 1015 C C . PRO A 1 131 ? 7.278 5.325 6.952 1.00 92.62 131 PRO A C 1
ATOM 1017 O O . PRO A 1 131 ? 6.649 6.378 7.118 1.00 92.62 131 PRO A O 1
ATOM 1020 N N . HIS A 1 132 ? 6.986 4.451 5.998 1.00 95.38 132 HIS A N 1
ATOM 1021 C CA . HIS A 1 132 ? 6.034 4.724 4.936 1.00 95.38 132 HIS A CA 1
ATOM 1022 C C . HIS A 1 132 ? 5.300 3.460 4.499 1.00 95.38 132 HIS A C 1
ATOM 1024 O O . HIS A 1 132 ? 5.826 2.354 4.588 1.00 95.38 132 HIS A O 1
ATOM 1030 N N . SER A 1 133 ? 4.074 3.637 4.012 1.00 97.56 133 SER A N 1
ATOM 1031 C CA . SER A 1 133 ? 3.261 2.532 3.509 1.00 97.56 133 SER A CA 1
ATOM 1032 C C . SER A 1 133 ? 2.930 2.740 2.042 1.00 97.56 133 SER A C 1
ATOM 1034 O O . SER A 1 133 ? 2.453 3.809 1.654 1.00 97.56 133 SER A O 1
ATOM 1036 N N . TYR A 1 134 ? 3.155 1.703 1.249 1.00 97.81 134 TYR A N 1
ATOM 1037 C CA . TYR A 1 134 ? 2.952 1.675 -0.196 1.00 97.81 134 TYR A CA 1
ATOM 1038 C C . TYR A 1 134 ? 2.561 0.256 -0.626 1.00 97.81 134 TYR A C 1
ATOM 1040 O O . TYR A 1 134 ? 2.433 -0.641 0.211 1.00 97.81 134 TYR A O 1
ATOM 1048 N N . ASN A 1 135 ? 2.324 0.043 -1.919 1.00 98.44 135 ASN A N 1
ATOM 1049 C CA . ASN A 1 135 ? 1.939 -1.267 -2.430 1.00 98.44 135 ASN A CA 1
ATOM 1050 C C . ASN A 1 135 ? 2.835 -1.707 -3.579 1.00 98.44 135 ASN A C 1
ATOM 1052 O O . ASN A 1 135 ? 3.282 -0.886 -4.375 1.00 98.44 135 ASN A O 1
ATOM 1056 N N . VAL A 1 136 ? 3.014 -3.017 -3.707 1.00 97.81 136 VAL A N 1
ATOM 1057 C CA . VAL A 1 136 ? 3.507 -3.656 -4.928 1.00 97.81 136 VAL A CA 1
ATOM 1058 C C . VAL A 1 136 ? 2.326 -4.351 -5.590 1.00 97.81 136 VAL A C 1
ATOM 1060 O O . VAL A 1 136 ? 1.618 -5.104 -4.928 1.00 97.81 136 VAL A O 1
ATOM 1063 N N . VAL A 1 137 ? 2.077 -4.091 -6.871 1.00 96.94 137 VAL A N 1
ATOM 1064 C CA . VAL A 1 137 ? 0.955 -4.673 -7.623 1.00 96.94 137 VAL A CA 1
ATOM 1065 C C . VAL A 1 137 ? 1.466 -5.321 -8.901 1.00 96.94 137 VAL A C 1
ATOM 1067 O O . VAL A 1 137 ? 2.177 -4.684 -9.675 1.00 96.94 137 VAL A O 1
ATOM 1070 N N . PHE A 1 138 ? 1.049 -6.561 -9.146 1.00 95.12 138 PHE A N 1
ATOM 1071 C CA . PHE A 1 138 ? 1.400 -7.330 -10.335 1.00 95.12 138 PHE A CA 1
ATOM 1072 C C . PHE A 1 138 ? 0.273 -7.225 -11.371 1.00 95.12 138 PHE A C 1
ATOM 1074 O O . PHE A 1 138 ? -0.884 -7.556 -11.101 1.00 95.12 138 PHE A O 1
ATOM 1081 N N . LYS A 1 139 ? 0.583 -6.715 -12.564 1.00 90.31 139 LYS A N 1
ATOM 1082 C CA . LYS A 1 139 ? -0.371 -6.507 -13.663 1.00 90.31 139 LYS A CA 1
ATOM 1083 C C . LYS A 1 139 ? 0.307 -6.819 -14.991 1.00 90.31 139 LYS A C 1
ATOM 1085 O O . LYS A 1 139 ? 1.374 -6.284 -15.264 1.00 90.31 139 LYS A O 1
ATOM 1090 N N . ASP A 1 140 ? -0.335 -7.643 -15.819 1.00 87.38 140 ASP A N 1
ATOM 1091 C CA . ASP A 1 140 ? 0.136 -7.980 -17.171 1.00 87.38 140 ASP A CA 1
ATOM 1092 C C . ASP A 1 140 ? 1.607 -8.453 -17.190 1.00 87.38 140 ASP A C 1
ATOM 1094 O O . ASP A 1 140 ? 2.414 -7.971 -17.981 1.00 87.38 140 ASP A O 1
ATOM 1098 N N . GLU A 1 141 ? 1.953 -9.367 -16.271 1.00 84.69 141 GLU A N 1
ATOM 1099 C CA . GLU A 1 141 ? 3.313 -9.912 -16.080 1.00 84.69 141 GLU A CA 1
ATOM 1100 C C . GLU A 1 141 ? 4.382 -8.868 -15.716 1.00 84.69 141 GLU A C 1
ATOM 1102 O O . GLU A 1 141 ? 5.564 -9.085 -15.961 1.00 84.69 141 GLU A O 1
ATOM 1107 N N . LYS A 1 142 ? 3.980 -7.735 -15.134 1.00 92.44 142 LYS A N 1
ATOM 1108 C CA . LYS A 1 142 ? 4.883 -6.698 -14.627 1.00 92.44 142 LYS A CA 1
ATOM 1109 C C . LYS A 1 142 ? 4.541 -6.331 -13.193 1.00 92.44 142 LYS A C 1
ATOM 1111 O O . LYS A 1 142 ? 3.362 -6.322 -12.831 1.00 92.44 142 LYS A O 1
ATOM 1116 N N . SER A 1 143 ? 5.537 -5.962 -12.402 1.00 95.31 143 SER A N 1
ATOM 1117 C CA . SER A 1 143 ? 5.344 -5.406 -11.066 1.00 95.31 143 SER A CA 1
ATOM 1118 C C . SER A 1 143 ? 5.468 -3.889 -11.058 1.00 95.31 143 SER A C 1
ATOM 1120 O O . SER A 1 143 ? 6.277 -3.274 -11.759 1.00 95.31 143 SER A O 1
ATOM 1122 N N . PHE A 1 144 ? 4.623 -3.275 -10.237 1.00 96.25 144 PHE A N 1
ATOM 1123 C CA . PHE A 1 144 ? 4.556 -1.834 -10.080 1.00 96.25 144 PHE A CA 1
ATOM 1124 C C . PHE A 1 144 ? 4.546 -1.463 -8.606 1.00 96.25 144 PHE A C 1
ATOM 1126 O O . PHE A 1 144 ? 3.751 -1.998 -7.832 1.00 96.25 144 PHE A O 1
ATOM 1133 N N . LEU A 1 145 ? 5.376 -0.493 -8.243 1.00 96.62 145 LEU A N 1
ATOM 1134 C CA . LEU A 1 145 ? 5.316 0.194 -6.966 1.00 96.62 145 LEU A CA 1
ATOM 1135 C C . LEU A 1 145 ? 4.269 1.302 -7.052 1.00 96.62 145 LEU A C 1
ATOM 1137 O O . LEU A 1 145 ? 4.357 2.184 -7.906 1.00 96.62 145 LEU A O 1
ATOM 1141 N N . ILE A 1 146 ? 3.278 1.247 -6.167 1.00 97.12 146 ILE A N 1
ATOM 1142 C CA . ILE A 1 146 ? 2.161 2.184 -6.092 1.00 97.12 146 ILE A CA 1
ATOM 1143 C C . ILE A 1 146 ? 2.243 2.971 -4.784 1.00 97.12 146 ILE A C 1
ATOM 1145 O O . ILE A 1 146 ? 2.104 2.408 -3.699 1.00 97.12 146 ILE A O 1
ATOM 1149 N N . ASP A 1 147 ? 2.388 4.290 -4.885 1.00 95.94 147 ASP A N 1
ATOM 1150 C CA . ASP A 1 147 ? 2.313 5.214 -3.754 1.00 95.94 147 ASP A CA 1
ATOM 1151 C C . ASP A 1 147 ? 1.290 6.322 -4.050 1.00 95.94 147 ASP A C 1
ATOM 1153 O O . ASP A 1 147 ? 1.513 7.284 -4.790 1.00 95.94 147 ASP A O 1
ATOM 1157 N N . THR A 1 148 ? 0.110 6.163 -3.452 1.00 95.00 148 THR A N 1
ATOM 1158 C CA . THR A 1 148 ? -0.992 7.129 -3.546 1.00 95.00 148 THR A CA 1
ATOM 1159 C C . THR A 1 148 ? -0.912 8.217 -2.475 1.00 95.00 148 THR A C 1
ATOM 1161 O O . THR A 1 148 ? -1.737 9.134 -2.481 1.00 95.00 148 THR A O 1
ATOM 1164 N N . HIS A 1 149 ? 0.039 8.156 -1.543 1.00 94.00 149 HIS A N 1
ATOM 1165 C CA . HIS A 1 149 ? 0.224 9.182 -0.522 1.00 94.00 149 HIS A CA 1
ATOM 1166 C C . HIS A 1 149 ? 1.143 10.305 -0.992 1.00 94.00 149 HIS A C 1
ATOM 1168 O O . HIS A 1 149 ? 0.826 11.463 -0.720 1.00 94.00 149 HIS A O 1
ATOM 1174 N N . ASN A 1 150 ? 2.192 9.973 -1.751 1.00 90.31 150 ASN A N 1
ATOM 1175 C CA . ASN A 1 150 ? 3.141 10.927 -2.331 1.00 90.31 150 ASN A CA 1
ATOM 1176 C C . ASN A 1 150 ? 2.964 11.045 -3.859 1.00 90.31 150 ASN A C 1
ATOM 1178 O O . ASN A 1 150 ? 3.818 10.580 -4.623 1.00 90.31 150 ASN A O 1
ATOM 1182 N N . PRO A 1 151 ? 1.864 11.656 -4.341 1.00 88.62 151 PRO A N 1
ATOM 1183 C CA . PRO A 1 151 ? 1.631 11.836 -5.769 1.00 88.62 151 PRO A CA 1
ATOM 1184 C C . PRO A 1 151 ? 2.673 12.760 -6.413 1.00 88.62 151 PRO A C 1
ATOM 1186 O O . PRO A 1 151 ? 3.288 13.596 -5.750 1.00 88.62 151 PRO A O 1
ATOM 1189 N N . LEU A 1 152 ? 2.810 12.652 -7.730 1.00 85.44 152 LEU A N 1
ATOM 1190 C CA . LEU A 1 152 ? 3.649 13.504 -8.565 1.00 85.44 152 LEU A CA 1
ATOM 1191 C C . LEU A 1 152 ? 2.805 14.421 -9.439 1.00 85.44 152 LEU A C 1
ATOM 1193 O O . LEU A 1 152 ? 1.673 14.091 -9.777 1.00 85.44 152 LEU A O 1
ATOM 1197 N N . LYS A 1 153 ? 3.363 15.563 -9.843 1.00 83.62 153 LYS A N 1
ATOM 1198 C CA . LYS A 1 153 ? 2.756 16.373 -10.904 1.00 83.62 153 LYS A CA 1
ATOM 1199 C C . LYS A 1 153 ? 3.063 15.742 -12.255 1.00 83.62 153 LYS A C 1
ATOM 1201 O O . LYS A 1 153 ? 4.227 15.505 -12.565 1.00 83.62 153 LYS A O 1
ATOM 1206 N N . ASP A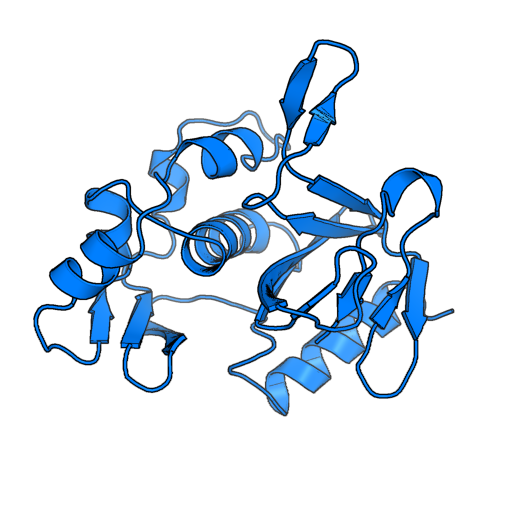 1 154 ? 2.029 15.508 -13.052 1.00 81.44 154 ASP A N 1
ATOM 1207 C CA . ASP A 1 154 ? 2.195 15.182 -14.464 1.00 81.44 154 ASP A CA 1
ATOM 1208 C C . ASP A 1 154 ? 2.603 16.421 -15.285 1.00 81.44 154 ASP A C 1
ATOM 1210 O O . ASP A 1 154 ? 2.704 17.540 -14.770 1.00 81.44 154 ASP A O 1
ATOM 1214 N N . SER A 1 155 ? 2.832 16.226 -16.585 1.00 80.62 155 SER A N 1
ATOM 1215 C CA . SER A 1 155 ? 3.200 17.295 -17.524 1.00 80.62 155 SER A CA 1
ATOM 1216 C C . SER A 1 155 ? 2.149 18.406 -17.649 1.00 80.62 155 SER A C 1
ATOM 1218 O O . SER A 1 155 ? 2.479 19.504 -18.090 1.00 80.62 155 SER A O 1
ATOM 1220 N N . ASN A 1 156 ? 0.908 18.154 -17.227 1.00 82.50 156 ASN A N 1
ATOM 1221 C CA . ASN A 1 156 ? -0.186 19.124 -17.204 1.00 82.50 156 ASN A CA 1
ATOM 1222 C C . ASN A 1 156 ? -0.375 19.757 -15.812 1.00 82.50 156 ASN A C 1
ATOM 1224 O O . ASN A 1 156 ? -1.341 20.485 -15.582 1.00 82.50 156 ASN A O 1
ATOM 1228 N N . GLY A 1 157 ? 0.525 19.476 -14.863 1.00 80.94 157 GLY A N 1
ATOM 1229 C CA . GLY A 1 157 ? 0.479 19.986 -13.496 1.00 80.94 157 GLY A CA 1
ATOM 1230 C C . GLY A 1 157 ? -0.556 19.305 -12.596 1.00 80.94 157 GLY A C 1
ATOM 1231 O O . GLY A 1 157 ? -0.762 19.758 -11.466 1.00 80.94 157 GLY A O 1
ATOM 1232 N N . LYS A 1 158 ? -1.202 18.227 -13.054 1.00 84.25 158 LYS A N 1
ATOM 1233 C CA . LYS A 1 158 ? -2.180 17.468 -12.270 1.00 84.25 158 LYS A CA 1
ATOM 1234 C C . LYS A 1 158 ? -1.452 16.467 -11.372 1.00 84.25 158 LYS A C 1
ATOM 1236 O O . LYS A 1 158 ? -0.532 15.782 -11.803 1.00 84.25 158 LYS A O 1
ATOM 1241 N N . MET A 1 159 ? -1.878 16.376 -10.111 1.00 83.62 159 MET A N 1
ATOM 1242 C CA . MET A 1 159 ? -1.343 15.386 -9.172 1.00 83.62 159 MET A CA 1
ATOM 1243 C C . MET A 1 159 ? -1.835 13.986 -9.551 1.00 83.62 159 MET A C 1
ATOM 1245 O O . MET A 1 159 ? -3.044 13.746 -9.590 1.00 83.62 159 MET A O 1
ATOM 1249 N N . GLN A 1 160 ? -0.896 13.081 -9.798 1.00 86.25 160 GLN A N 1
ATOM 1250 C CA . GLN A 1 160 ? -1.105 11.680 -10.133 1.00 86.25 160 GLN A CA 1
ATOM 1251 C C . GLN A 1 160 ? -0.453 10.784 -9.081 1.00 86.25 160 GLN A C 1
ATOM 1253 O O . GLN A 1 160 ? 0.619 11.128 -8.580 1.00 86.25 160 GLN A O 1
ATOM 1258 N N . PRO A 1 161 ? -1.058 9.638 -8.731 1.00 90.31 161 PRO A N 1
ATOM 1259 C CA . PRO A 1 161 ? -0.387 8.632 -7.916 1.00 90.31 161 PRO A CA 1
ATOM 1260 C C . PRO A 1 161 ? 0.982 8.271 -8.492 1.00 90.31 161 PRO A C 1
ATOM 1262 O O . PRO A 1 161 ? 1.146 8.205 -9.711 1.00 90.31 161 PRO A O 1
ATOM 1265 N N . TYR A 1 162 ? 1.947 8.006 -7.619 1.00 93.12 162 TYR A N 1
ATOM 1266 C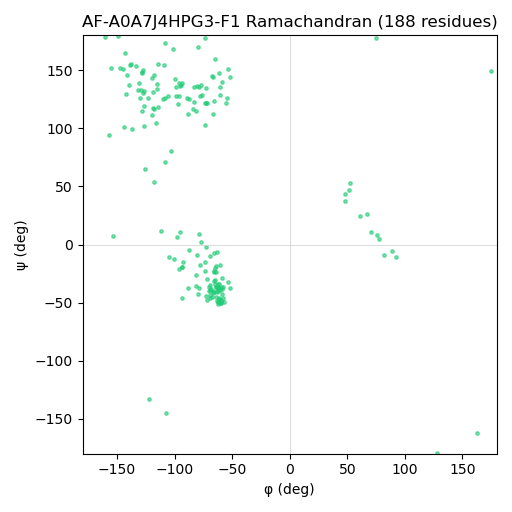 CA . TYR A 1 162 ? 3.223 7.455 -8.046 1.00 93.12 162 TYR A CA 1
ATOM 1267 C C . TYR A 1 162 ? 3.032 5.983 -8.413 1.00 93.12 162 TYR A C 1
ATOM 1269 O O . TYR A 1 162 ? 2.536 5.205 -7.598 1.00 93.12 162 TYR A O 1
ATOM 1277 N N . ILE A 1 163 ? 3.366 5.628 -9.653 1.00 93.94 163 ILE A N 1
ATOM 1278 C CA . ILE A 1 163 ? 3.242 4.276 -10.204 1.00 93.94 163 ILE A CA 1
ATOM 1279 C C . ILE A 1 163 ? 4.516 4.009 -10.994 1.00 93.94 163 ILE A C 1
ATOM 1281 O O . ILE A 1 163 ? 4.628 4.476 -12.121 1.00 93.94 163 ILE A O 1
ATOM 1285 N N . ALA A 1 164 ? 5.472 3.294 -10.411 1.00 94.06 164 ALA A N 1
ATOM 1286 C CA . ALA A 1 164 ? 6.757 3.017 -11.049 1.00 94.06 164 ALA A CA 1
ATOM 1287 C C . ALA A 1 164 ? 6.918 1.517 -11.321 1.00 94.06 164 ALA A C 1
ATOM 1289 O O . ALA A 1 164 ? 6.557 0.717 -10.458 1.00 94.06 164 ALA A O 1
ATOM 1290 N N . PRO A 1 165 ? 7.448 1.104 -12.485 1.00 94.88 165 PRO A N 1
ATOM 1291 C CA . PRO A 1 165 ? 7.804 -0.293 -12.699 1.00 94.88 165 PRO A CA 1
ATOM 1292 C C . PRO A 1 165 ? 8.964 -0.684 -11.776 1.00 94.88 165 PRO A C 1
ATOM 1294 O O . PRO A 1 165 ? 9.865 0.122 -11.537 1.00 94.88 165 PRO A O 1
ATOM 1297 N N . ILE A 1 166 ? 8.955 -1.919 -11.283 1.00 95.12 166 ILE A N 1
ATOM 1298 C CA . ILE A 1 166 ? 10.043 -2.464 -10.467 1.00 95.12 166 ILE A CA 1
ATOM 1299 C C . ILE A 1 166 ? 10.942 -3.311 -11.373 1.00 95.12 166 ILE A C 1
ATOM 1301 O O . ILE A 1 166 ? 10.479 -4.179 -12.104 1.00 95.12 166 ILE A O 1
ATOM 1305 N N . LEU A 1 167 ? 12.244 -3.036 -11.350 1.00 91.75 167 LEU A N 1
ATOM 1306 C CA . LEU A 1 167 ? 13.271 -3.785 -12.085 1.00 91.75 167 LEU A CA 1
ATOM 1307 C C . LEU A 1 167 ? 13.894 -4.899 -11.233 1.00 91.75 167 LEU A C 1
ATOM 1309 O O . LEU A 1 167 ? 14.525 -5.819 -11.756 1.00 91.75 167 LEU A O 1
ATOM 1313 N N . GLY A 1 168 ? 13.752 -4.797 -9.913 1.00 89.69 168 GLY A N 1
ATOM 1314 C CA . GLY A 1 168 ? 14.156 -5.822 -8.969 1.00 89.69 168 GLY A CA 1
ATOM 1315 C C . GLY A 1 168 ? 14.275 -5.301 -7.542 1.00 89.69 168 GLY A C 1
ATOM 1316 O O . GLY A 1 168 ? 13.752 -4.238 -7.218 1.00 89.69 168 GLY A O 1
ATOM 1317 N N . ILE A 1 169 ? 14.980 -6.065 -6.711 1.00 88.88 169 ILE A N 1
ATOM 1318 C CA . ILE A 1 169 ? 15.329 -5.715 -5.332 1.00 88.88 169 ILE A CA 1
ATOM 1319 C C . ILE A 1 169 ? 16.837 -5.887 -5.118 1.00 88.88 169 ILE A C 1
ATOM 1321 O O . ILE A 1 169 ? 17.446 -6.760 -5.747 1.00 88.88 169 ILE A O 1
ATOM 1325 N N . GLU A 1 170 ? 17.431 -5.073 -4.251 1.00 86.06 170 GLU A N 1
ATOM 1326 C CA . GLU A 1 170 ? 18.852 -5.121 -3.891 1.00 86.06 170 GLU A CA 1
ATOM 1327 C C . GLU A 1 170 ? 19.069 -4.942 -2.382 1.00 86.06 170 GLU A C 1
ATOM 1329 O O . GLU A 1 170 ? 18.251 -4.350 -1.682 1.00 86.06 170 GLU A O 1
ATOM 1334 N N . GLY A 1 171 ? 20.200 -5.453 -1.891 1.00 75.19 171 GLY A N 1
ATOM 1335 C CA . GLY A 1 171 ? 20.689 -5.183 -0.542 1.00 75.19 171 GLY A CA 1
ATOM 1336 C C . GLY A 1 171 ? 19.949 -5.920 0.575 1.00 75.19 171 GLY A C 1
ATOM 1337 O O . GLY A 1 171 ? 18.990 -6.658 0.353 1.00 75.19 171 GLY A O 1
ATOM 1338 N N . ASP A 1 172 ? 20.432 -5.706 1.798 1.00 66.81 172 ASP A N 1
ATOM 1339 C CA . ASP A 1 172 ? 19.919 -6.365 3.006 1.00 66.81 172 ASP A CA 1
ATOM 1340 C C . ASP A 1 172 ? 18.545 -5.817 3.443 1.00 66.81 172 ASP A C 1
ATOM 1342 O O . ASP A 1 172 ? 17.786 -6.522 4.104 1.00 66.81 172 ASP A O 1
ATOM 1346 N N . TYR A 1 173 ? 18.203 -4.586 3.043 1.00 63.59 173 TYR A N 1
ATOM 1347 C CA . TYR A 1 173 ? 16.929 -3.911 3.350 1.00 63.59 173 TYR A CA 1
ATOM 1348 C C . TYR A 1 173 ? 15.870 -4.068 2.244 1.00 63.59 173 TYR A C 1
ATOM 1350 O O . TYR A 1 173 ? 14.824 -3.421 2.277 1.00 63.59 173 TYR A O 1
ATOM 1358 N N . CYS A 1 174 ? 16.124 -4.945 1.263 1.00 84.00 174 CYS A N 1
ATOM 1359 C CA . CYS A 1 174 ? 15.224 -5.194 0.136 1.00 84.00 174 CYS A CA 1
ATOM 1360 C C . CYS A 1 174 ? 14.816 -3.898 -0.590 1.00 84.00 174 CYS A C 1
ATOM 1362 O O . CYS A 1 174 ? 13.630 -3.626 -0.791 1.00 84.00 174 CYS A O 1
ATOM 1364 N N . ASP A 1 175 ? 15.808 -3.099 -0.985 1.00 89.56 175 ASP A N 1
ATOM 1365 C CA . ASP A 1 175 ? 15.602 -1.843 -1.701 1.00 89.56 175 ASP A CA 1
ATOM 1366 C C . ASP A 1 175 ? 15.004 -2.127 -3.081 1.00 89.56 175 ASP A C 1
ATOM 1368 O O . ASP A 1 175 ? 15.580 -2.864 -3.885 1.00 89.56 175 ASP A O 1
ATOM 1372 N N . PHE A 1 176 ? 13.855 -1.528 -3.386 1.00 92.88 176 PHE A N 1
ATOM 1373 C CA . PHE A 1 176 ? 13.225 -1.642 -4.695 1.00 92.88 176 PHE A CA 1
ATOM 1374 C C . PHE A 1 176 ? 14.002 -0.838 -5.737 1.00 92.88 176 PHE A C 1
ATOM 1376 O O . PHE A 1 176 ? 14.126 0.387 -5.657 1.00 92.88 176 PHE A O 1
ATOM 1383 N N . ILE A 1 177 ? 14.460 -1.527 -6.779 1.00 92.19 177 ILE A N 1
ATOM 1384 C CA . ILE A 1 177 ? 15.088 -0.905 -7.939 1.00 92.19 177 ILE A CA 1
ATOM 1385 C C . ILE A 1 177 ? 13.981 -0.460 -8.894 1.00 92.19 177 ILE A C 1
ATOM 1387 O O . ILE A 1 177 ? 13.270 -1.289 -9.461 1.00 92.19 177 ILE A O 1
ATOM 1391 N N . VAL A 1 178 ? 13.871 0.846 -9.118 1.00 92.50 178 VAL A N 1
ATOM 1392 C CA . VAL A 1 178 ? 13.016 1.458 -10.150 1.00 92.50 178 VAL A CA 1
ATOM 1393 C C . VAL A 1 178 ? 13.897 2.143 -11.203 1.00 92.50 178 VAL A C 1
ATOM 1395 O O . VAL A 1 178 ? 15.032 2.506 -10.882 1.00 92.50 178 VAL A O 1
ATOM 1398 N N . PRO A 1 179 ? 13.437 2.335 -12.455 1.00 91.31 179 PRO A N 1
ATOM 1399 C CA . PRO A 1 179 ? 14.229 3.057 -13.446 1.00 91.31 179 PRO A CA 1
ATOM 1400 C C . PRO A 1 179 ? 14.505 4.500 -13.000 1.00 91.31 179 PRO A C 1
ATOM 1402 O O . PRO A 1 179 ? 13.671 5.129 -12.343 1.00 91.31 179 PRO A O 1
ATOM 1405 N N . GLU A 1 180 ? 15.664 5.039 -13.375 1.00 88.94 180 GLU A N 1
ATOM 1406 C CA . GLU A 1 180 ? 16.153 6.335 -12.887 1.00 88.94 180 GLU A CA 1
ATOM 1407 C C . GLU A 1 180 ? 15.180 7.486 -13.194 1.00 88.94 180 GLU A C 1
ATOM 1409 O O . GLU A 1 180 ? 14.951 8.360 -12.358 1.00 88.94 180 GLU A O 1
ATOM 1414 N N . GLU A 1 181 ? 14.516 7.451 -14.351 1.00 88.19 181 GLU A N 1
ATOM 1415 C CA . GLU A 1 181 ? 13.520 8.450 -14.744 1.00 88.19 181 GLU A CA 1
ATOM 1416 C C . GLU A 1 181 ? 12.264 8.452 -13.853 1.00 88.19 181 GLU A C 1
ATOM 1418 O O . GLU A 1 181 ? 11.576 9.472 -13.745 1.00 88.19 181 GLU A O 1
ATOM 1423 N N . TRP A 1 182 ? 11.986 7.334 -13.175 1.00 88.00 182 TRP A N 1
ATOM 1424 C CA . TRP A 1 182 ? 10.907 7.200 -12.195 1.00 88.00 182 TRP A CA 1
ATOM 1425 C C . TRP A 1 182 ? 11.376 7.460 -10.769 1.00 88.00 182 TRP A C 1
ATOM 1427 O O . TRP A 1 182 ? 10.547 7.746 -9.908 1.00 88.00 182 TRP A O 1
ATOM 1437 N N . LYS A 1 183 ? 12.681 7.373 -10.500 1.00 85.19 183 LYS A N 1
ATOM 1438 C CA . LYS A 1 183 ? 13.240 7.472 -9.152 1.00 85.19 183 LYS A CA 1
ATOM 1439 C C . LYS A 1 183 ? 12.908 8.809 -8.504 1.00 85.19 183 LYS A C 1
ATOM 1441 O O . LYS A 1 183 ? 12.409 8.841 -7.388 1.00 85.19 183 LYS A O 1
ATOM 1446 N N . GLN A 1 184 ? 13.149 9.915 -9.213 1.00 83.88 184 GLN A N 1
ATOM 1447 C CA . GLN A 1 184 ? 12.857 11.279 -8.741 1.00 83.88 184 GLN A CA 1
ATOM 1448 C C . GLN A 1 184 ? 13.355 11.556 -7.306 1.00 83.88 184 GLN A C 1
ATOM 1450 O O . GLN A 1 184 ? 12.685 12.218 -6.516 1.00 83.88 184 GLN A O 1
ATOM 1455 N N . GLY A 1 185 ? 14.528 11.015 -6.959 1.00 84.62 185 GLY A N 1
ATOM 1456 C CA . GLY A 1 185 ? 15.123 11.130 -5.624 1.00 84.62 185 GLY A CA 1
ATOM 1457 C C . GLY A 1 185 ? 14.530 10.207 -4.552 1.00 84.62 185 GLY A C 1
ATOM 1458 O O . GLY A 1 185 ? 14.942 10.311 -3.401 1.00 84.62 185 GLY A O 1
ATOM 1459 N N . ARG A 1 186 ? 13.599 9.312 -4.905 1.00 89.00 186 ARG A N 1
ATOM 1460 C CA . ARG A 1 186 ? 12.940 8.368 -3.994 1.00 89.00 186 ARG A CA 1
ATOM 1461 C C . ARG A 1 186 ? 13.646 7.017 -3.969 1.00 89.00 186 ARG A C 1
ATOM 1463 O O . ARG A 1 186 ? 13.993 6.483 -5.018 1.00 89.00 186 ARG A O 1
ATOM 1470 N N . ASN A 1 187 ? 13.781 6.442 -2.782 1.00 90.56 187 ASN A N 1
ATOM 1471 C CA . ASN A 1 187 ? 14.164 5.048 -2.574 1.00 90.56 187 ASN A CA 1
ATOM 1472 C C . ASN A 1 187 ? 13.116 4.395 -1.676 1.00 90.56 187 ASN A C 1
ATOM 1474 O O . ASN A 1 187 ? 12.744 4.971 -0.656 1.00 90.56 187 ASN A O 1
ATOM 1478 N N . TYR A 1 188 ? 12.632 3.221 -2.066 1.00 93.38 188 TYR A N 1
ATOM 1479 C CA . TYR A 1 188 ? 11.650 2.460 -1.301 1.00 93.38 188 TYR A CA 1
ATOM 1480 C C . TYR A 1 188 ? 12.290 1.155 -0.841 1.00 93.38 188 TYR A C 1
ATOM 1482 O O . TYR A 1 188 ? 12.910 0.472 -1.652 1.00 93.38 188 TYR A O 1
ATOM 1490 N N . SER A 1 189 ? 12.111 0.807 0.427 1.00 93.19 189 SER A N 1
ATOM 1491 C CA . SER A 1 189 ? 12.676 -0.401 1.042 1.00 93.19 189 SER A CA 1
ATOM 1492 C C . SER A 1 189 ? 11.697 -1.016 2.041 1.00 93.19 189 SER A C 1
ATOM 1494 O O . SER A 1 189 ? 10.693 -0.375 2.395 1.00 93.19 189 SER A O 1
ATOM 1496 N N . ILE A 1 190 ? 11.933 -2.270 2.435 1.00 90.44 190 ILE A N 1
ATOM 1497 C CA . ILE A 1 190 ? 11.060 -3.042 3.339 1.00 90.44 190 ILE A CA 1
ATOM 1498 C C . ILE A 1 190 ? 11.575 -2.952 4.775 1.00 90.44 190 ILE A C 1
ATOM 1500 O O . ILE A 1 190 ? 12.772 -3.217 5.006 1.00 90.44 190 ILE A O 1
#

Solvent-accessible surface area (backbone atoms only — not comparable to full-atom values): 10466 Å² total; per-residue (Å²): 123,52,54,65,69,56,47,52,52,48,51,56,51,45,23,71,78,37,58,76,34,26,34,66,76,72,48,68,71,36,75,49,70,77,48,100,66,37,32,32,29,33,72,54,61,61,60,59,57,76,74,55,90,68,61,93,89,59,76,63,47,59,52,49,41,70,57,34,45,76,40,73,68,58,53,56,57,72,41,68,87,46,50,63,44,52,40,62,60,44,56,75,67,34,42,24,53,35,55,56,41,22,50,43,50,40,49,56,42,55,76,81,30,60,35,34,30,34,53,21,32,41,23,72,78,57,100,61,64,41,85,39,31,29,28,42,41,46,55,96,92,39,45,29,41,38,29,42,67,67,50,41,65,46,100,84,67,48,78,34,46,34,74,37,56,54,63,30,65,46,78,96,51,47,31,52,37,51,55,73,92,68,30,82,56,50,43,43,32,90

Radius of gyration: 15.9 Å; Cα contacts (8 Å, |Δi|>4): 357; chains: 1; bounding box: 38×35×41 Å

Foldseek 3Di:
DQFLVRQLVVLVVCCVVPVQFKPFAQDQQDWHDPDPQAIEGANDLCLLCVLDDDPVPDQCLLSLLQQADEDPPVVVVQCVNPSYDYLVSRSVVRHDAQQNSLSSNRSRQVVPWGKIKGQFWKFQQDPDTDGGIWMWTADPSWIWTWGSRDFDQDPVRDTDTQIFTFPAFDDPQRWTDTDPVSCNRMITGD

Sequence (190 aa):
MINEKELEQHLRNLGKEYPKQVIDKLDVGSKVQKSLALTYEIDNSNIDRNLGNFPKGADPYEAINKSLKNSKSEIIKAFNGAREIPFSKIYGLGIGQCLEKAILVQLAAQRGRDSFLINGYLGEGGPIDCPHSYNVVFKDEKSFLIDTHNPLKDSNGKMQPYIAPILGIEGDYCDFIVPEEWKQGRNYSI

Secondary structure (DSSP, 8-state):
---HHHHHHHHHHHHHH-TTTEES---TT-EEEEETTEEEE---TTGGGGG--PPTT--THHHHHHHSB--HHHHHHHHTT-SEEEHHHHHHTTB--HHHHHHHHHHHHTTTS-EEEEEEEEEESSS-PEEEEEEEEEETTEEEEEEEEEEEE-TTS-EEEEEEE--EEETTTTEEE--HHHHTTEEEE-

Nearest PDB structures (foldseek):
  3isr-assembly1_B  TM=4.953E-01  e=5.340E-02  Cytophaga hutchinsonii ATCC 33406
  5cvm-assembly1_A  TM=3.325E-01  e=9.726E-01  Homo sapiens
  5l8h-assembly1_A  TM=3.467E-01  e=1.611E+00  Homo sapiens
  8ts6-assembly1_B  TM=2.782E-01  e=8.308E+00  uncultured cyanophage

pLDDT: mean 90.99, std 8.29, range [48.81, 98.56]